Protein AF-A0A1J4W9F7-F1 (afdb_monomer_lite)

Structure (mmCIF, N/CA/C/O backbone):
data_AF-A0A1J4W9F7-F1
#
_entry.id   AF-A0A1J4W9F7-F1
#
loop_
_atom_site.group_PDB
_atom_site.id
_atom_site.type_symbol
_atom_site.label_atom_id
_atom_site.label_alt_id
_atom_site.label_comp_id
_atom_site.label_asym_id
_atom_site.label_entity_id
_atom_site.label_seq_id
_atom_site.pdbx_PDB_ins_code
_atom_site.Cartn_x
_atom_site.Cartn_y
_atom_site.Cartn_z
_atom_site.occupancy
_atom_site.B_iso_or_equiv
_atom_site.auth_seq_id
_atom_site.auth_comp_id
_atom_site.auth_asym_id
_atom_site.auth_atom_id
_atom_site.pdbx_PDB_model_num
ATOM 1 N N . MET A 1 1 ? 11.052 -1.145 4.147 1.00 76.81 1 MET A N 1
ATOM 2 C CA . MET A 1 1 ? 10.290 -1.073 5.421 1.00 76.81 1 MET A CA 1
ATOM 3 C C . MET A 1 1 ? 8.978 -1.848 5.310 1.00 76.81 1 MET A C 1
ATOM 5 O O . MET A 1 1 ? 8.318 -1.741 4.282 1.00 76.81 1 MET A O 1
ATOM 9 N N . LYS A 1 2 ? 8.580 -2.590 6.353 1.00 88.38 2 LYS A N 1
ATOM 10 C CA . LYS A 1 2 ? 7.293 -3.321 6.430 1.00 88.38 2 LYS A CA 1
ATOM 11 C C . LYS A 1 2 ? 6.137 -2.412 6.864 1.00 88.38 2 LYS A C 1
ATOM 13 O O . LYS A 1 2 ? 6.377 -1.279 7.263 1.00 88.38 2 LYS A O 1
ATOM 18 N N . ILE A 1 3 ? 4.900 -2.921 6.858 1.00 89.56 3 ILE A N 1
ATOM 19 C CA . ILE A 1 3 ? 3.729 -2.185 7.379 1.00 89.56 3 ILE A CA 1
ATOM 20 C C . ILE A 1 3 ? 3.738 -2.040 8.911 1.00 89.56 3 ILE A C 1
ATOM 22 O O . ILE A 1 3 ? 3.222 -1.066 9.453 1.00 89.56 3 ILE A O 1
ATOM 26 N N . GLN A 1 4 ? 4.352 -2.992 9.615 1.00 91.81 4 GLN A N 1
ATOM 27 C CA . GLN A 1 4 ? 4.291 -3.097 11.074 1.00 91.81 4 GLN A CA 1
ATOM 28 C C . GLN A 1 4 ? 4.698 -1.811 11.833 1.00 91.81 4 GLN A C 1
ATOM 30 O O . GLN A 1 4 ? 3.935 -1.402 12.708 1.00 91.81 4 GLN A O 1
ATOM 35 N N . PRO A 1 5 ? 5.793 -1.102 11.489 1.00 92.75 5 PRO A N 1
ATOM 36 C CA . PRO A 1 5 ? 6.170 0.141 12.170 1.00 92.75 5 PRO A CA 1
ATOM 37 C C . PRO A 1 5 ? 5.111 1.251 12.076 1.00 92.75 5 PRO A C 1
ATOM 39 O O . PRO A 1 5 ? 4.976 2.059 12.992 1.00 92.75 5 PRO A O 1
ATOM 42 N N . TYR A 1 6 ? 4.338 1.296 10.988 1.00 93.06 6 TYR A N 1
ATOM 43 C CA . TYR A 1 6 ? 3.265 2.279 10.813 1.00 93.06 6 TYR A CA 1
ATOM 44 C C . TYR A 1 6 ? 2.083 1.986 11.730 1.00 93.06 6 TYR A C 1
ATOM 46 O O . TYR A 1 6 ? 1.513 2.902 12.320 1.00 93.06 6 TYR A O 1
ATOM 54 N N . ILE A 1 7 ? 1.758 0.705 11.895 1.00 93.06 7 ILE A N 1
ATOM 55 C CA . ILE A 1 7 ? 0.714 0.260 12.817 1.00 93.06 7 ILE A CA 1
ATOM 56 C C . ILE A 1 7 ? 1.154 0.507 14.260 1.00 93.06 7 ILE A C 1
ATOM 58 O O . ILE A 1 7 ? 0.383 1.048 15.038 1.00 93.06 7 ILE A O 1
ATOM 62 N N . GLU A 1 8 ? 2.406 0.211 14.610 1.00 93.50 8 GLU A N 1
ATOM 63 C CA . GLU A 1 8 ? 2.951 0.513 15.940 1.00 93.50 8 GLU A CA 1
ATOM 64 C C . GLU A 1 8 ? 2.939 2.019 16.237 1.00 93.50 8 GLU A C 1
ATOM 66 O O . GLU A 1 8 ? 2.562 2.435 17.334 1.00 93.50 8 GLU A O 1
ATOM 71 N N . LYS A 1 9 ? 3.300 2.859 15.258 1.00 93.19 9 LYS A N 1
ATOM 72 C CA . LYS A 1 9 ? 3.194 4.320 15.374 1.00 93.19 9 LYS A CA 1
ATOM 73 C C . LYS A 1 9 ? 1.748 4.750 15.631 1.00 93.19 9 LYS A C 1
ATOM 75 O O . LYS A 1 9 ? 1.517 5.564 16.523 1.00 93.19 9 LYS A O 1
ATOM 80 N N . LEU A 1 10 ? 0.796 4.192 14.882 1.00 94.81 10 LEU A N 1
ATOM 81 C CA . LEU A 1 10 ? -0.627 4.491 15.027 1.00 94.81 10 LEU A CA 1
ATOM 82 C C . LEU A 1 10 ? -1.157 4.062 16.402 1.00 94.81 10 LEU A C 1
ATOM 84 O O . LEU A 1 10 ? -1.740 4.879 17.103 1.00 94.81 10 LEU A O 1
ATOM 88 N N . SER A 1 11 ? -0.879 2.832 16.837 1.00 93.81 11 SER A N 1
ATOM 89 C CA . SER A 1 11 ? -1.343 2.293 18.125 1.00 93.81 11 SER A CA 1
ATOM 90 C C . SER A 1 11 ? -0.852 3.089 19.336 1.00 93.81 11 SER A C 1
ATOM 92 O O . SER A 1 11 ? -1.477 3.086 20.399 1.00 93.81 11 SER A O 1
ATOM 94 N N . ASN A 1 12 ? 0.271 3.792 19.196 1.00 95.25 12 ASN A N 1
ATOM 95 C CA . ASN A 1 12 ? 0.803 4.644 20.251 1.00 95.25 12 ASN A CA 1
ATOM 96 C C . ASN A 1 12 ? 0.142 6.031 20.317 1.00 95.25 12 ASN A C 1
ATOM 98 O O . ASN A 1 12 ? 0.243 6.681 21.365 1.00 95.25 12 ASN A O 1
ATOM 102 N N . SER A 1 13 ? -0.559 6.459 19.263 1.00 96.00 13 SER A N 1
ATOM 103 C CA . SER A 1 13 ? -1.189 7.777 19.161 1.00 96.00 13 SER A CA 1
ATOM 104 C C . SER A 1 13 ? -2.422 7.913 20.068 1.00 96.00 13 SER A C 1
ATOM 106 O O . SER A 1 13 ? -3.091 6.934 20.411 1.00 96.00 13 SER A O 1
ATOM 108 N N . SER A 1 14 ? -2.710 9.140 20.507 1.00 95.88 14 SER A N 1
ATOM 109 C CA . SER A 1 14 ? -3.907 9.460 21.298 1.00 95.88 14 SER A CA 1
ATOM 110 C C . SER A 1 14 ? -5.185 9.234 20.499 1.00 95.88 14 SER A C 1
ATOM 112 O O . SER A 1 14 ? -6.135 8.646 21.009 1.00 95.88 14 SER A O 1
ATOM 114 N N . GLU A 1 15 ? -5.172 9.638 19.233 1.00 96.19 15 GLU A N 1
ATOM 115 C CA . GLU A 1 15 ? -6.297 9.569 18.302 1.00 96.19 15 GLU A CA 1
ATOM 116 C C . GLU A 1 15 ? -6.736 8.120 18.094 1.00 96.19 15 GLU A C 1
ATOM 118 O O . GLU A 1 15 ? -7.928 7.819 18.137 1.00 96.19 15 GLU A O 1
ATOM 123 N N . PHE A 1 16 ? -5.779 7.199 17.935 1.00 96.75 16 PHE A N 1
ATOM 124 C CA . PHE A 1 16 ? -6.093 5.783 17.791 1.00 96.75 16 PHE A CA 1
ATOM 125 C C . PHE A 1 16 ? -6.645 5.173 19.083 1.00 96.75 16 PHE A C 1
ATOM 127 O O . PHE A 1 16 ? -7.612 4.419 19.045 1.00 96.75 16 PHE A O 1
ATOM 134 N N . LYS A 1 17 ? -6.092 5.534 20.246 1.00 97.06 17 LYS A N 1
ATOM 135 C CA . LYS A 1 17 ? -6.604 5.064 21.546 1.00 97.06 17 LYS A CA 1
ATOM 136 C C . LYS A 1 17 ? -8.028 5.552 21.813 1.00 97.06 17 LYS A C 1
ATOM 138 O O . LYS A 1 17 ? -8.829 4.835 22.408 1.00 97.06 17 LYS A O 1
ATOM 143 N N . GLU A 1 18 ? -8.354 6.776 21.410 1.00 97.31 18 GLU A N 1
ATOM 144 C CA . GLU A 1 18 ? -9.719 7.306 21.480 1.00 97.31 18 GLU A CA 1
ATOM 145 C C . GLU A 1 18 ? -10.651 6.605 20.490 1.00 97.31 18 GLU A C 1
ATOM 147 O O . GLU A 1 18 ? -11.778 6.252 20.845 1.00 97.31 18 GLU A O 1
ATOM 152 N N . PHE A 1 19 ? -10.166 6.350 19.275 1.00 97.69 19 PHE A N 1
ATOM 153 C CA . PHE A 1 19 ? -10.874 5.574 18.267 1.00 97.69 19 PHE A CA 1
ATOM 154 C C . PHE A 1 19 ? -11.209 4.161 18.758 1.00 97.69 19 PHE A C 1
ATOM 156 O O . PHE A 1 19 ? -12.368 3.765 18.688 1.00 97.69 19 PHE A O 1
ATOM 163 N N . GLU A 1 20 ? -10.241 3.432 19.314 1.00 96.62 20 GLU A N 1
ATOM 164 C CA . GLU A 1 20 ? -10.417 2.063 19.813 1.00 96.62 20 GLU A CA 1
ATOM 165 C C . GLU A 1 20 ? -11.429 2.005 20.967 1.00 96.62 20 GLU A C 1
ATOM 167 O O . GLU A 1 20 ? -12.293 1.130 21.001 1.00 96.62 20 GLU A O 1
ATOM 172 N N . LYS A 1 21 ? -11.409 2.994 21.873 1.00 97.56 21 LYS A N 1
ATOM 173 C CA . LYS A 1 21 ? -12.427 3.126 22.932 1.00 97.56 21 LYS A CA 1
ATOM 174 C C . LYS A 1 21 ? -13.831 3.344 22.373 1.00 97.56 21 LYS A C 1
ATOM 176 O O . LYS A 1 21 ? -14.802 2.884 22.969 1.00 97.56 21 LYS A O 1
ATOM 181 N N . LYS A 1 22 ? -13.949 4.087 21.270 1.00 97.62 22 LYS A N 1
ATOM 182 C CA . LYS A 1 22 ? -15.233 4.413 20.637 1.00 97.62 22 LYS A CA 1
ATOM 183 C C . LYS A 1 22 ? -15.751 3.282 19.743 1.00 97.62 22 LYS A C 1
ATOM 185 O O . LYS A 1 22 ? -16.963 3.102 19.651 1.00 97.62 22 LYS A O 1
ATOM 190 N N . TYR A 1 23 ? -14.852 2.539 19.103 1.00 97.56 23 TYR A N 1
ATOM 191 C CA . TYR A 1 23 ? -15.141 1.519 18.095 1.00 97.56 23 TYR A CA 1
ATOM 192 C C . TYR A 1 23 ? -14.350 0.235 18.374 1.00 97.56 23 TYR A C 1
ATOM 194 O O . TYR A 1 23 ? -13.475 -0.157 17.605 1.00 97.56 23 TYR A O 1
ATOM 202 N N . GLY A 1 24 ? -14.655 -0.429 19.491 1.00 95.88 24 GLY A N 1
ATOM 203 C CA . GLY A 1 24 ? -13.938 -1.640 19.916 1.00 95.88 24 GLY A CA 1
ATOM 204 C C . GLY A 1 24 ? -14.133 -2.864 19.008 1.00 95.88 24 GLY A C 1
ATOM 205 O O . GLY A 1 24 ? -13.426 -3.854 19.162 1.00 95.88 24 GLY A O 1
ATOM 206 N N . ASP A 1 25 ? -15.083 -2.815 18.068 1.00 96.62 25 ASP A N 1
ATOM 207 C CA . ASP A 1 25 ? -15.313 -3.834 17.038 1.00 96.62 25 ASP A CA 1
ATOM 208 C C . ASP A 1 25 ? -14.544 -3.563 15.732 1.00 96.62 25 ASP A C 1
ATOM 210 O O . ASP A 1 25 ? -14.603 -4.377 14.806 1.00 96.62 25 ASP A O 1
ATOM 214 N N . ALA A 1 26 ? -13.834 -2.434 15.635 1.00 97.81 26 ALA A N 1
ATOM 215 C CA . ALA A 1 26 ? -13.112 -2.069 14.430 1.00 97.81 26 ALA A CA 1
ATOM 216 C C . ALA A 1 26 ? -11.882 -2.958 14.194 1.00 97.81 26 ALA A C 1
ATOM 218 O O . ALA A 1 26 ? -11.205 -3.393 15.127 1.00 97.81 26 ALA A O 1
ATOM 219 N N . TYR A 1 27 ? -11.551 -3.207 12.927 1.00 97.50 27 TYR A N 1
ATOM 220 C CA . TYR A 1 27 ? -10.380 -4.007 12.562 1.00 97.50 27 TYR A CA 1
ATOM 221 C C . TYR A 1 27 ? -9.662 -3.474 11.325 1.00 97.50 27 TYR A C 1
ATOM 223 O O . TYR A 1 27 ? -10.277 -2.888 10.439 1.00 97.50 27 TYR A O 1
ATOM 231 N N . LEU A 1 28 ? -8.346 -3.695 11.279 1.00 97.38 28 LEU A N 1
ATOM 232 C CA . LEU A 1 28 ? -7.485 -3.322 10.159 1.00 97.38 28 LEU A CA 1
ATOM 233 C C . LEU A 1 28 ? -7.934 -4.045 8.885 1.00 97.38 28 LEU A C 1
ATOM 235 O O . LEU A 1 28 ? -8.099 -5.266 8.905 1.00 97.38 28 LEU A O 1
ATOM 239 N N . ILE A 1 29 ? -8.090 -3.305 7.791 1.00 97.19 29 ILE A N 1
ATOM 240 C CA . ILE A 1 29 ? -8.510 -3.855 6.492 1.00 97.19 29 ILE A CA 1
ATOM 241 C C . ILE A 1 29 ? -7.520 -3.582 5.370 1.00 97.19 29 ILE A C 1
ATOM 243 O O . ILE A 1 29 ? -7.393 -4.401 4.462 1.00 97.19 29 ILE A O 1
ATOM 247 N N . ALA A 1 30 ? -6.814 -2.454 5.426 1.00 96.88 30 ALA A N 1
ATOM 248 C CA . ALA A 1 30 ? -5.881 -2.088 4.379 1.00 96.88 30 ALA A CA 1
ATOM 249 C C . ALA A 1 30 ? -4.774 -1.161 4.880 1.00 96.88 30 ALA A C 1
ATOM 251 O O . ALA A 1 30 ? -4.932 -0.421 5.853 1.00 96.88 30 ALA A O 1
ATOM 252 N N . GLY A 1 31 ? -3.651 -1.198 4.171 1.00 96.38 31 GLY A N 1
ATOM 253 C CA . GLY A 1 31 ? -2.622 -0.166 4.225 1.00 96.38 31 GLY A CA 1
ATOM 254 C C . GLY A 1 31 ? -2.456 0.452 2.844 1.00 96.38 31 GLY A C 1
ATOM 255 O O . GLY A 1 31 ? -2.264 -0.277 1.872 1.00 96.38 31 GLY A O 1
ATOM 256 N N . PHE A 1 32 ? -2.531 1.775 2.762 1.00 96.19 32 PHE A N 1
ATOM 257 C CA . PHE A 1 32 ? -2.388 2.559 1.543 1.00 96.19 32 PHE A CA 1
ATOM 258 C C . PHE A 1 32 ? -1.088 3.364 1.594 1.00 96.19 32 PHE A C 1
ATOM 260 O O . PHE A 1 32 ? -0.832 4.112 2.538 1.00 96.19 32 PHE A O 1
ATOM 267 N N . PHE A 1 33 ? -0.265 3.215 0.562 1.00 95.88 33 PHE A N 1
ATOM 268 C CA . PHE A 1 33 ? 1.072 3.786 0.497 1.00 95.88 33 PHE A CA 1
ATOM 269 C C . PHE A 1 33 ? 1.291 4.458 -0.848 1.00 95.88 33 PHE A C 1
ATOM 271 O O . PHE A 1 33 ? 1.111 3.837 -1.895 1.00 95.88 33 PHE A O 1
ATOM 278 N N . VAL A 1 34 ? 1.735 5.709 -0.825 1.00 95.75 34 VAL A N 1
ATOM 279 C CA . VAL A 1 34 ? 2.247 6.394 -2.012 1.00 95.75 34 VAL A CA 1
ATOM 280 C C . VAL A 1 34 ? 3.740 6.572 -1.827 1.00 95.75 34 VAL A C 1
ATOM 282 O O . VAL A 1 34 ? 4.165 7.211 -0.870 1.00 95.75 34 VAL A O 1
ATOM 285 N N . LEU A 1 35 ? 4.520 6.004 -2.740 1.00 94.81 35 LEU A N 1
ATOM 286 C CA . LEU A 1 35 ? 5.959 6.197 -2.836 1.00 94.81 35 LEU A CA 1
ATOM 287 C C . LEU A 1 35 ? 6.221 7.092 -4.046 1.00 94.81 35 LEU A C 1
ATOM 289 O O . LEU A 1 35 ? 6.020 6.669 -5.188 1.00 94.81 35 LEU A O 1
ATOM 293 N N . ASP A 1 36 ? 6.612 8.338 -3.797 1.00 94.50 36 ASP A N 1
ATOM 294 C CA . ASP A 1 36 ? 6.904 9.319 -4.841 1.00 94.50 36 ASP A CA 1
ATOM 295 C C . ASP A 1 36 ? 8.418 9.476 -4.996 1.00 94.50 36 ASP A C 1
ATOM 297 O O . ASP A 1 36 ? 9.084 10.079 -4.153 1.00 94.50 36 ASP A O 1
ATOM 301 N N . PHE A 1 37 ? 8.967 8.920 -6.076 1.00 92.94 37 PHE A N 1
ATOM 302 C CA . PHE A 1 37 ? 10.406 8.948 -6.333 1.00 92.94 37 PHE A CA 1
ATOM 303 C C . PHE A 1 37 ? 10.870 10.246 -7.001 1.00 92.94 37 PHE A C 1
ATOM 305 O O . PHE A 1 37 ? 12.074 10.474 -7.088 1.00 92.94 37 PHE A O 1
ATOM 312 N N . GLU A 1 38 ? 9.946 11.096 -7.460 1.00 90.50 38 GLU A N 1
ATOM 313 C CA . GLU A 1 38 ? 10.273 12.392 -8.058 1.00 90.50 38 GLU A CA 1
ATOM 314 C C . GLU A 1 38 ? 10.245 13.505 -7.009 1.00 90.50 38 GLU A C 1
ATOM 316 O O . GLU A 1 38 ? 11.219 14.239 -6.851 1.00 90.50 38 GLU A O 1
ATOM 321 N N . ALA A 1 39 ? 9.136 13.629 -6.275 1.00 91.44 39 ALA A N 1
ATOM 322 C CA . ALA A 1 39 ? 8.943 14.695 -5.293 1.00 91.44 39 ALA A CA 1
ATOM 323 C C . ALA A 1 39 ? 9.434 14.323 -3.884 1.00 91.44 39 ALA A C 1
ATOM 325 O O . ALA A 1 39 ? 9.533 15.198 -3.024 1.00 91.44 39 ALA A O 1
ATOM 326 N N . GLY A 1 40 ? 9.691 13.036 -3.618 1.00 88.31 40 GLY A N 1
ATOM 327 C CA . GLY A 1 40 ? 10.041 12.537 -2.283 1.00 88.31 40 GLY A CA 1
ATOM 328 C C . GLY A 1 40 ? 8.893 12.617 -1.270 1.00 88.31 40 GLY A C 1
ATOM 329 O O . GLY A 1 40 ? 9.119 12.496 -0.066 1.00 88.31 40 GLY A O 1
ATOM 330 N N . GLN A 1 41 ? 7.665 12.856 -1.737 1.00 89.38 41 GLN A N 1
ATOM 331 C CA . GLN A 1 41 ? 6.471 12.971 -0.904 1.00 89.38 41 GLN A CA 1
ATOM 332 C C . GLN A 1 41 ? 5.803 11.608 -0.756 1.00 89.38 41 GLN A C 1
ATOM 334 O O . GLN A 1 41 ? 5.028 11.183 -1.612 1.00 89.38 41 GLN A O 1
ATOM 339 N N . ASN A 1 42 ? 6.099 10.931 0.350 1.00 92.00 42 ASN A N 1
ATOM 340 C CA . ASN A 1 42 ? 5.474 9.654 0.663 1.00 92.00 42 ASN A CA 1
ATOM 341 C C . ASN A 1 42 ? 4.228 9.866 1.523 1.00 92.00 42 ASN A C 1
ATOM 343 O O . ASN A 1 42 ? 4.270 10.642 2.476 1.00 92.00 42 ASN A O 1
ATOM 347 N N . ILE A 1 43 ? 3.149 9.158 1.191 1.00 93.44 43 ILE A N 1
ATOM 348 C CA . ILE A 1 43 ? 1.881 9.182 1.932 1.00 93.44 43 ILE A CA 1
ATOM 349 C C . ILE A 1 43 ? 1.668 7.805 2.537 1.00 93.44 43 ILE A C 1
ATOM 351 O O . ILE A 1 43 ? 1.792 6.799 1.833 1.00 93.44 43 ILE A O 1
ATOM 355 N N . HIS A 1 44 ? 1.322 7.761 3.818 1.00 95.44 44 HIS A N 1
ATOM 356 C CA . HIS A 1 44 ? 1.034 6.517 4.523 1.00 95.44 44 HIS A CA 1
ATOM 357 C C . HIS A 1 44 ? -0.321 6.622 5.200 1.00 95.44 44 HIS A C 1
ATOM 359 O O . HIS A 1 44 ? -0.532 7.460 6.079 1.00 95.44 44 HIS A O 1
ATOM 365 N N . GLN A 1 45 ? -1.225 5.735 4.812 1.00 96.38 45 GLN A N 1
ATOM 366 C CA . GLN A 1 45 ? -2.562 5.657 5.363 1.00 96.38 45 GLN A CA 1
ATOM 367 C C . GLN A 1 45 ? -2.869 4.226 5.804 1.00 96.38 45 GLN A C 1
ATOM 369 O O . GLN A 1 45 ? -2.506 3.259 5.136 1.00 96.38 45 GLN A O 1
ATOM 374 N N . ILE A 1 46 ? -3.527 4.094 6.951 1.00 97.31 46 ILE A N 1
ATOM 375 C CA . ILE A 1 46 ? -3.952 2.815 7.518 1.00 97.31 46 ILE A CA 1
ATOM 376 C C . ILE A 1 46 ? -5.464 2.853 7.706 1.00 97.31 46 ILE A C 1
ATOM 378 O O . ILE A 1 46 ? -5.981 3.762 8.355 1.00 97.31 46 ILE A O 1
ATOM 382 N N . ASP A 1 47 ? -6.158 1.854 7.172 1.00 97.44 47 ASP A N 1
ATOM 383 C CA . ASP A 1 47 ? -7.616 1.832 7.125 1.00 97.44 47 ASP A CA 1
ATOM 384 C C . ASP A 1 47 ? -8.182 0.763 8.058 1.00 97.44 47 ASP A C 1
ATOM 386 O O . ASP A 1 47 ? -7.826 -0.418 7.981 1.00 97.44 47 ASP A O 1
ATOM 390 N N . TYR A 1 48 ? -9.110 1.178 8.917 1.00 97.94 48 TYR A N 1
ATOM 391 C CA . TYR A 1 48 ? -9.876 0.307 9.804 1.00 97.94 48 TYR A CA 1
ATOM 392 C C . TYR A 1 48 ? -11.339 0.288 9.385 1.00 97.94 48 TYR A C 1
ATOM 394 O O . TYR A 1 48 ? -11.950 1.333 9.183 1.00 97.94 48 TYR A O 1
ATOM 402 N N . TYR A 1 49 ? -11.937 -0.892 9.302 1.00 98.06 49 TYR A N 1
ATOM 403 C CA . TYR A 1 49 ? -13.372 -1.024 9.100 1.00 98.06 49 TYR A CA 1
ATOM 404 C C . TYR A 1 49 ? -14.108 -1.003 10.435 1.00 98.06 49 TYR A C 1
ATOM 406 O O . TYR A 1 49 ? -13.647 -1.622 11.390 1.00 98.06 49 TYR A O 1
ATOM 414 N N . ILE A 1 50 ? -15.252 -0.316 10.484 1.00 97.88 50 ILE A N 1
ATOM 415 C CA . ILE A 1 50 ? -16.147 -0.218 11.642 1.00 97.88 50 ILE A CA 1
ATOM 416 C C . ILE A 1 50 ? -17.447 -0.969 11.307 1.00 97.88 50 ILE A C 1
ATOM 418 O O . ILE A 1 50 ? -18.345 -0.385 10.680 1.00 97.88 50 ILE A O 1
ATOM 422 N N . PRO A 1 51 ? -17.587 -2.245 11.711 1.00 96.56 51 PRO A N 1
ATOM 423 C CA . PRO A 1 51 ? -18.741 -3.076 11.365 1.00 96.56 51 PRO A CA 1
ATOM 424 C C . PRO A 1 51 ? -20.076 -2.473 11.793 1.00 96.56 51 PRO A C 1
ATOM 426 O O . PRO A 1 51 ? -21.005 -2.428 10.984 1.00 96.56 51 PRO A O 1
ATOM 429 N N . GLY A 1 52 ? -20.158 -1.942 13.018 1.00 95.12 52 GLY A N 1
ATOM 430 C CA . GLY A 1 52 ? -21.382 -1.337 13.547 1.00 95.12 52 GLY A CA 1
ATOM 431 C C . GLY A 1 52 ? -21.919 -0.156 12.730 1.00 95.12 52 GLY A C 1
ATOM 432 O O . GLY A 1 52 ? -23.108 0.144 12.807 1.00 95.12 52 GLY A O 1
ATOM 433 N N . GLN A 1 53 ? -21.076 0.503 11.926 1.00 95.38 53 GLN A N 1
ATOM 434 C CA . GLN A 1 53 ? -21.471 1.657 11.108 1.00 95.38 53 GLN A CA 1
ATOM 435 C C . GLN A 1 53 ? -21.361 1.424 9.600 1.00 95.38 53 GLN A C 1
ATOM 437 O O . GLN A 1 53 ? -21.824 2.270 8.838 1.00 95.38 53 GLN A O 1
ATOM 442 N N . LYS A 1 54 ? -20.761 0.309 9.158 1.00 95.94 54 LYS A N 1
ATOM 443 C CA . LYS A 1 54 ? -20.393 0.065 7.752 1.00 95.94 54 LYS A CA 1
ATOM 444 C C . LYS A 1 54 ? -19.546 1.199 7.152 1.00 95.94 54 LYS A C 1
ATOM 446 O O . LYS A 1 54 ? -19.737 1.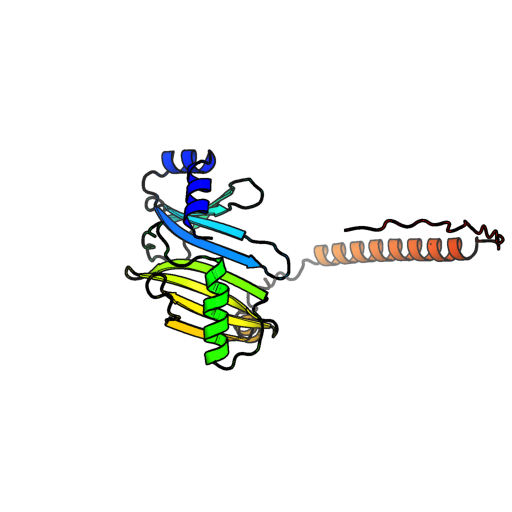593 6.003 1.00 95.94 54 LYS A O 1
ATOM 451 N N . LYS A 1 55 ? -18.616 1.734 7.948 1.00 97.06 55 LYS A N 1
ATOM 452 C CA . LYS A 1 55 ? -17.716 2.834 7.565 1.00 97.06 55 LYS A CA 1
ATOM 453 C C . LYS A 1 55 ? -16.257 2.417 7.672 1.00 97.06 55 LYS A C 1
ATOM 455 O O . LYS A 1 55 ? -15.933 1.450 8.358 1.00 97.06 55 LYS A O 1
ATOM 460 N N . VAL A 1 56 ? -15.386 3.179 7.023 1.00 97.50 56 VAL A N 1
ATOM 461 C CA . VAL A 1 56 ? -13.931 3.028 7.106 1.00 97.50 56 VAL A CA 1
ATOM 462 C C . VAL A 1 56 ? -13.342 4.239 7.819 1.00 97.50 56 VAL A C 1
ATOM 464 O O . VAL A 1 56 ? -13.653 5.374 7.477 1.00 97.50 56 VAL A O 1
ATOM 467 N N . ALA A 1 57 ? -12.495 4.007 8.811 1.00 97.94 57 ALA A N 1
ATOM 468 C CA . ALA A 1 57 ? -11.643 5.017 9.414 1.00 97.94 57 ALA A CA 1
ATOM 469 C C . ALA A 1 57 ? -10.272 4.987 8.738 1.00 97.94 57 ALA A C 1
ATOM 471 O O . ALA A 1 57 ? -9.521 4.029 8.904 1.00 97.94 57 ALA A O 1
ATOM 472 N N . ALA A 1 58 ? -9.969 6.037 7.983 1.00 97.69 58 ALA A N 1
ATOM 473 C CA . ALA A 1 58 ? -8.698 6.241 7.310 1.00 97.69 58 ALA A CA 1
ATOM 474 C C . ALA A 1 58 ? -7.780 7.101 8.183 1.00 97.69 58 ALA A C 1
ATOM 476 O O . ALA A 1 58 ? -8.080 8.271 8.438 1.00 97.69 58 ALA A O 1
ATOM 477 N N . PHE A 1 59 ? -6.667 6.524 8.630 1.00 97.50 59 PHE A N 1
ATOM 478 C CA . PHE A 1 59 ? -5.655 7.204 9.433 1.00 97.50 59 PHE A CA 1
ATOM 479 C C . PHE A 1 59 ? -4.481 7.620 8.563 1.00 97.50 59 PHE A C 1
ATOM 481 O O . PHE A 1 59 ? -3.739 6.761 8.097 1.00 97.50 59 PHE A O 1
ATOM 488 N N . SER A 1 60 ? -4.286 8.920 8.365 1.00 96.31 60 SER A N 1
ATOM 489 C CA . SER A 1 60 ? -3.100 9.462 7.689 1.00 96.31 60 SER A CA 1
ATOM 490 C C . SER A 1 60 ? -1.970 9.650 8.703 1.00 96.31 60 SER A C 1
ATOM 492 O O . SER A 1 60 ? -2.187 10.242 9.757 1.00 96.31 60 SER A O 1
ATOM 494 N N . LEU A 1 61 ? -0.771 9.141 8.402 1.00 93.12 61 LEU A N 1
ATOM 495 C CA . LEU A 1 61 ? 0.381 9.107 9.322 1.00 93.12 61 LEU A CA 1
ATOM 496 C C . LEU A 1 61 ? 1.492 10.113 8.974 1.00 93.12 61 LEU A C 1
ATOM 498 O O . LEU A 1 61 ? 2.606 10.021 9.516 1.00 93.12 61 LEU A O 1
ATOM 502 N N . ASP A 1 62 ? 1.207 11.041 8.067 1.00 85.81 62 ASP A N 1
ATOM 503 C CA . ASP A 1 62 ? 2.176 11.984 7.514 1.00 85.81 62 ASP A CA 1
ATOM 504 C C . ASP A 1 62 ? 2.376 13.217 8.422 1.00 85.81 62 ASP A C 1
ATOM 506 O O . ASP A 1 62 ? 1.567 13.522 9.293 1.00 85.81 62 ASP A O 1
ATOM 510 N N . ASN A 1 63 ? 3.485 13.945 8.247 1.00 73.62 63 ASN A N 1
ATOM 511 C CA . ASN A 1 63 ? 3.754 15.225 8.932 1.00 73.62 63 ASN A CA 1
ATOM 512 C C . ASN A 1 63 ? 3.715 15.196 10.477 1.00 73.62 63 ASN A C 1
ATOM 514 O O . ASN A 1 63 ? 3.359 16.185 11.113 1.00 73.62 63 ASN A O 1
ATOM 518 N N . HIS A 1 64 ? 4.120 14.078 11.090 1.00 78.62 64 HIS A N 1
ATOM 519 C CA . HIS A 1 64 ? 4.182 13.873 12.552 1.00 78.62 64 HIS A CA 1
ATOM 520 C C . HIS A 1 64 ? 2.840 13.896 13.301 1.00 78.62 64 HIS A C 1
ATOM 522 O O . HIS A 1 64 ? 2.840 13.678 14.511 1.00 78.62 64 HIS A O 1
ATOM 528 N N . GLN A 1 65 ? 1.719 14.101 12.613 1.00 86.31 65 GLN A N 1
ATOM 529 C CA . GLN A 1 65 ? 0.385 14.089 13.204 1.00 86.31 65 GLN A CA 1
ATOM 530 C C . GLN A 1 65 ? -0.422 12.925 12.636 1.00 86.31 65 GLN A C 1
ATOM 532 O O . GLN A 1 65 ? -0.214 12.505 11.501 1.00 86.31 65 GLN A O 1
ATOM 537 N N . VAL A 1 66 ? -1.314 12.376 13.454 1.00 92.94 66 VAL A N 1
ATOM 538 C CA . VAL A 1 66 ? -2.266 11.357 13.017 1.00 92.94 66 VAL A CA 1
ATOM 539 C C . VAL A 1 66 ? -3.591 12.062 12.762 1.00 92.94 66 VAL A C 1
ATOM 541 O O . VAL A 1 66 ? -4.179 12.611 13.688 1.00 92.94 66 VAL A O 1
ATOM 544 N N . ASP A 1 67 ? -4.045 12.068 11.511 1.00 94.31 67 ASP A N 1
ATOM 545 C CA . ASP A 1 67 ? -5.378 12.560 11.136 1.00 94.31 67 ASP A CA 1
ATOM 546 C C . ASP A 1 67 ? -6.291 11.361 10.867 1.00 94.31 67 ASP A C 1
ATOM 548 O O . ASP A 1 67 ? -5.869 10.388 10.238 1.00 94.31 67 ASP A O 1
ATOM 552 N N . VAL A 1 68 ? -7.533 11.422 11.344 1.00 96.25 68 VAL A N 1
ATOM 553 C CA . VAL A 1 68 ? -8.531 10.363 11.190 1.00 96.25 68 VAL A CA 1
ATOM 554 C C . VAL A 1 68 ? -9.740 10.884 10.428 1.00 96.25 68 VAL A C 1
ATOM 556 O O . VAL A 1 68 ? -10.389 11.856 10.814 1.00 96.25 68 VAL A O 1
ATOM 559 N N . LYS A 1 69 ? -10.096 10.184 9.352 1.00 96.81 69 LYS A N 1
ATOM 560 C CA . LYS A 1 69 ? -11.278 10.486 8.542 1.00 96.81 69 LYS A CA 1
ATOM 561 C C . LYS A 1 69 ? -12.189 9.280 8.492 1.00 96.81 69 LYS A C 1
ATOM 563 O O . LYS A 1 69 ? -11.764 8.192 8.125 1.00 96.81 69 LYS A O 1
ATOM 568 N N . ILE A 1 70 ? -13.454 9.482 8.845 1.00 97.00 70 ILE A N 1
ATOM 569 C CA . ILE A 1 70 ? -14.479 8.451 8.709 1.00 97.00 70 ILE A CA 1
ATOM 570 C C . ILE A 1 70 ? -15.134 8.610 7.336 1.00 97.00 70 ILE A C 1
ATOM 572 O O . ILE A 1 70 ? -15.718 9.652 7.042 1.00 97.00 70 ILE A O 1
ATOM 576 N N . LEU A 1 71 ? -15.027 7.578 6.510 1.00 96.06 71 LEU A N 1
ATOM 577 C CA . LEU A 1 71 ? -15.502 7.527 5.135 1.00 96.06 71 LEU A CA 1
ATOM 578 C C . LEU A 1 71 ? -16.591 6.462 4.992 1.00 96.06 71 LEU A C 1
ATOM 580 O O . LEU A 1 71 ? -16.566 5.427 5.664 1.00 96.06 71 LEU A O 1
ATOM 584 N N . ASP A 1 72 ? -17.544 6.712 4.101 1.00 95.12 72 ASP A N 1
ATOM 585 C CA . ASP A 1 72 ? -18.541 5.714 3.723 1.00 95.12 72 ASP A CA 1
ATOM 586 C C . ASP A 1 72 ? -17.929 4.701 2.745 1.00 95.12 72 ASP A C 1
ATOM 588 O O . ASP A 1 72 ? -17.090 5.050 1.909 1.00 95.12 72 ASP A O 1
ATOM 592 N N . MET A 1 73 ? -18.339 3.435 2.843 1.00 91.62 73 MET A N 1
ATOM 593 C CA . MET A 1 73 ? -17.903 2.425 1.882 1.00 91.62 73 MET A CA 1
ATOM 594 C C . MET A 1 73 ? -18.527 2.671 0.509 1.00 91.62 73 MET A C 1
ATOM 596 O O . MET A 1 73 ? -19.718 2.948 0.388 1.00 91.62 73 MET A O 1
ATOM 600 N N . LEU A 1 74 ? -17.722 2.499 -0.540 1.00 85.75 74 LEU A N 1
ATOM 601 C CA . LEU A 1 74 ? -18.198 2.549 -1.926 1.00 85.75 74 LEU A CA 1
ATOM 602 C C . LEU A 1 74 ? -18.899 1.252 -2.358 1.00 85.75 74 LEU A C 1
ATOM 604 O O . LEU A 1 74 ? -19.588 1.235 -3.374 1.00 85.75 74 LEU A O 1
ATOM 608 N N . THR A 1 75 ? -18.695 0.162 -1.615 1.00 87.12 75 THR A N 1
ATOM 609 C CA . THR A 1 75 ? -19.210 -1.173 -1.931 1.00 87.12 75 THR A CA 1
ATOM 610 C C . THR A 1 75 ? -19.908 -1.785 -0.728 1.00 87.12 75 THR A C 1
ATOM 612 O O . THR A 1 75 ? -19.425 -1.655 0.392 1.00 87.12 75 THR A O 1
ATOM 615 N N . ASP A 1 76 ? -20.967 -2.558 -0.966 1.00 87.88 76 ASP A N 1
ATOM 616 C CA . ASP A 1 76 ? -21.667 -3.299 0.095 1.00 87.88 76 ASP A CA 1
ATOM 617 C C . ASP A 1 76 ? -20.888 -4.525 0.607 1.00 87.88 76 ASP A C 1
ATOM 619 O O . ASP A 1 76 ? -21.251 -5.123 1.624 1.00 87.88 76 ASP A O 1
ATOM 623 N N . LYS A 1 77 ? -19.812 -4.922 -0.091 1.00 92.31 77 LYS A N 1
ATOM 624 C CA . LYS A 1 77 ? -18.964 -6.045 0.318 1.00 92.31 77 LYS A CA 1
ATOM 625 C C . LYS A 1 77 ? -18.217 -5.675 1.600 1.00 92.31 77 LYS A C 1
ATOM 627 O O . LYS A 1 77 ? -17.492 -4.686 1.637 1.00 92.31 77 LYS A O 1
ATOM 632 N N . THR A 1 78 ? -18.380 -6.500 2.633 1.00 93.75 78 THR A N 1
ATOM 633 C CA . THR A 1 78 ? -17.621 -6.354 3.879 1.00 93.75 78 THR A CA 1
ATOM 634 C C . THR A 1 78 ? -16.156 -6.723 3.624 1.00 93.75 78 THR A C 1
ATOM 636 O O . THR A 1 78 ? -15.909 -7.807 3.086 1.00 93.75 78 THR A O 1
ATOM 639 N N . PRO A 1 79 ? -15.200 -5.843 3.956 1.00 95.06 79 PRO A N 1
ATOM 640 C CA . PRO A 1 79 ? -13.779 -6.116 3.776 1.00 95.06 79 PRO A CA 1
ATOM 641 C C . PRO A 1 79 ? -13.297 -7.226 4.717 1.00 95.06 79 PRO A C 1
ATOM 643 O O . PRO A 1 79 ? -13.836 -7.419 5.805 1.00 95.06 79 PRO A O 1
ATOM 646 N N . GLU A 1 80 ? -12.262 -7.948 4.302 1.00 96.50 80 GLU A N 1
ATOM 647 C CA . GLU A 1 80 ? -11.618 -8.956 5.142 1.00 96.50 80 GLU A CA 1
ATOM 648 C C . GLU A 1 80 ? -10.598 -8.305 6.079 1.00 96.50 80 GLU A C 1
ATOM 650 O O . GLU A 1 80 ? -9.986 -7.284 5.761 1.00 96.50 80 GLU A O 1
ATOM 655 N N . LYS A 1 81 ? -10.405 -8.906 7.256 1.00 96.88 81 LYS A N 1
ATOM 656 C CA . LYS A 1 81 ? -9.402 -8.437 8.209 1.00 96.88 81 LYS A CA 1
ATOM 657 C C . LYS A 1 81 ? -7.999 -8.683 7.654 1.00 96.88 81 LYS A C 1
ATOM 659 O O . LYS A 1 81 ? -7.666 -9.791 7.233 1.00 96.88 81 LYS A O 1
ATOM 664 N N . LEU A 1 82 ? -7.163 -7.657 7.717 1.00 95.56 82 LEU A N 1
ATOM 665 C CA . LEU A 1 82 ? -5.756 -7.731 7.359 1.00 95.56 82 LEU A CA 1
ATOM 666 C C . LEU A 1 82 ? -4.911 -8.106 8.582 1.00 95.56 82 LEU A C 1
ATOM 668 O O . LEU A 1 82 ? -5.025 -7.501 9.650 1.00 95.56 82 LEU A O 1
ATOM 672 N N . ASP A 1 83 ? -4.047 -9.108 8.416 1.00 92.88 83 ASP A N 1
ATOM 673 C CA . ASP A 1 83 ? -3.008 -9.428 9.395 1.00 92.88 83 ASP A CA 1
ATOM 674 C C . ASP A 1 83 ? -1.826 -8.453 9.261 1.00 92.88 83 ASP A C 1
ATOM 676 O O . ASP A 1 83 ? -1.381 -8.121 8.164 1.00 92.88 83 ASP A O 1
ATOM 680 N N . ILE A 1 84 ? -1.291 -8.022 10.402 1.00 88.38 84 ILE A N 1
ATOM 681 C CA . ILE A 1 84 ? -0.216 -7.025 10.531 1.00 88.38 84 ILE A CA 1
ATOM 682 C C . ILE A 1 84 ? 1.103 -7.548 9.938 1.00 88.38 84 ILE A C 1
ATOM 684 O O . ILE A 1 84 ? 1.968 -6.776 9.519 1.00 88.38 84 ILE A O 1
ATOM 688 N N . LYS A 1 85 ? 1.290 -8.871 9.917 1.00 90.56 85 LYS A N 1
ATOM 689 C CA . LYS A 1 85 ? 2.541 -9.499 9.488 1.00 90.56 85 LYS A CA 1
ATOM 690 C C . LYS A 1 85 ? 2.621 -9.571 7.968 1.00 90.56 85 LYS A C 1
ATOM 692 O O . LYS A 1 85 ? 2.022 -10.457 7.364 1.00 90.56 85 LYS A O 1
ATOM 697 N N . THR A 1 86 ? 3.431 -8.709 7.362 1.00 91.69 86 THR A N 1
ATOM 698 C CA . THR A 1 86 ? 3.764 -8.784 5.931 1.00 91.69 86 THR A CA 1
ATOM 699 C C . THR A 1 86 ? 5.165 -9.349 5.708 1.00 91.69 86 THR A C 1
ATOM 701 O O . THR A 1 86 ? 6.092 -9.140 6.507 1.00 91.69 86 THR A O 1
ATOM 704 N N . LYS A 1 87 ? 5.336 -10.091 4.615 1.00 93.19 87 LYS A N 1
ATOM 705 C CA . LYS A 1 87 ? 6.640 -10.599 4.172 1.00 93.19 87 LYS A CA 1
ATOM 706 C C . LYS A 1 87 ? 7.338 -9.650 3.212 1.00 93.19 87 LYS A C 1
ATOM 708 O O . LYS A 1 87 ? 8.572 -9.649 3.186 1.00 93.19 87 LYS A O 1
ATOM 713 N N . ILE A 1 88 ? 6.585 -8.866 2.445 1.00 93.38 88 ILE A N 1
ATOM 714 C CA . ILE A 1 88 ? 7.136 -7.872 1.528 1.00 93.38 88 ILE A CA 1
ATOM 715 C C . ILE A 1 88 ? 7.393 -6.560 2.271 1.00 93.38 88 ILE A C 1
ATOM 717 O O . ILE A 1 88 ? 6.571 -6.071 3.052 1.00 93.38 88 ILE A O 1
ATOM 721 N N . ASP A 1 89 ? 8.570 -5.999 2.009 1.00 93.44 89 ASP A N 1
ATOM 722 C CA . ASP A 1 89 ? 8.923 -4.629 2.352 1.00 93.44 89 ASP A CA 1
ATOM 723 C C . ASP A 1 89 ? 8.424 -3.674 1.261 1.00 93.44 89 ASP A C 1
ATOM 725 O O . ASP A 1 89 ? 8.606 -3.941 0.076 1.00 93.44 89 ASP A O 1
ATOM 729 N N . LEU A 1 90 ? 7.883 -2.516 1.647 1.00 91.19 90 LEU A N 1
ATOM 730 C CA . LEU A 1 90 ? 7.411 -1.472 0.726 1.00 91.19 90 LEU A CA 1
ATOM 731 C C . LEU A 1 90 ? 8.478 -1.059 -0.299 1.00 91.19 90 LEU A C 1
ATOM 733 O O . LEU A 1 90 ? 8.180 -0.851 -1.468 1.00 91.19 90 LEU A O 1
ATOM 737 N N . GLU A 1 91 ? 9.738 -0.992 0.125 1.00 90.50 91 GLU A N 1
ATOM 738 C CA . GLU A 1 91 ? 10.872 -0.649 -0.744 1.00 90.50 91 GLU A CA 1
ATOM 739 C C . GLU A 1 91 ? 11.216 -1.780 -1.725 1.00 90.50 91 GLU A C 1
ATOM 741 O O . GLU A 1 91 ? 11.687 -1.517 -2.830 1.00 90.50 91 GLU A O 1
ATOM 746 N N . ALA A 1 92 ? 10.938 -3.035 -1.357 1.00 95.12 92 ALA A N 1
ATOM 747 C CA . ALA A 1 92 ? 11.171 -4.190 -2.218 1.00 95.12 92 ALA A CA 1
ATOM 748 C C . ALA A 1 92 ? 10.131 -4.298 -3.343 1.00 95.12 92 ALA A C 1
ATOM 750 O O . ALA A 1 92 ? 10.437 -4.878 -4.382 1.00 95.12 92 ALA A O 1
ATOM 751 N N . ILE A 1 93 ? 8.937 -3.708 -3.175 1.00 95.88 93 ILE A N 1
ATOM 752 C CA . ILE A 1 93 ? 7.889 -3.676 -4.211 1.00 95.88 93 ILE A CA 1
ATOM 753 C C . ILE A 1 93 ? 8.446 -3.108 -5.517 1.00 95.88 93 ILE A C 1
ATOM 755 O O . ILE A 1 93 ? 8.197 -3.667 -6.582 1.00 95.88 93 ILE A O 1
ATOM 759 N N . ARG A 1 94 ? 9.246 -2.038 -5.440 1.00 95.75 94 ARG A N 1
ATOM 760 C CA . ARG A 1 94 ? 9.877 -1.436 -6.617 1.00 95.75 94 ARG A CA 1
ATOM 761 C C . ARG A 1 94 ? 10.763 -2.437 -7.362 1.00 95.75 94 ARG A C 1
ATOM 763 O O . ARG A 1 94 ? 10.602 -2.580 -8.566 1.00 95.75 94 ARG A O 1
ATOM 770 N N . GLY A 1 95 ? 11.643 -3.144 -6.653 1.00 96.31 95 GLY A N 1
ATOM 771 C CA . GLY A 1 95 ? 12.539 -4.131 -7.265 1.00 96.31 95 GLY A CA 1
ATOM 772 C C . GLY A 1 95 ? 11.781 -5.294 -7.912 1.00 96.31 95 GLY A C 1
ATOM 773 O O . GLY A 1 95 ? 12.057 -5.638 -9.055 1.00 96.31 95 GLY A O 1
ATOM 774 N N . ILE A 1 96 ? 10.762 -5.830 -7.225 1.00 96.75 96 ILE A N 1
ATOM 775 C CA . ILE A 1 96 ? 9.901 -6.902 -7.760 1.00 96.75 96 ILE A CA 1
ATOM 776 C C . ILE A 1 96 ? 9.247 -6.464 -9.078 1.00 96.75 96 ILE A C 1
ATOM 778 O O . ILE A 1 96 ? 9.199 -7.227 -10.042 1.00 96.75 96 ILE A O 1
ATOM 782 N N . LEU A 1 97 ? 8.753 -5.226 -9.129 1.00 96.94 97 LEU A N 1
ATOM 783 C CA . LEU A 1 97 ? 8.114 -4.682 -10.321 1.00 96.94 97 LEU A CA 1
ATOM 784 C C . LEU A 1 97 ? 9.107 -4.413 -11.447 1.00 96.94 97 LEU A C 1
ATOM 786 O O . LEU A 1 97 ? 8.803 -4.749 -12.583 1.00 96.94 97 LEU A O 1
ATOM 790 N N . GLU A 1 98 ? 10.273 -3.837 -11.152 1.00 96.81 98 GLU A N 1
ATOM 791 C CA . GLU A 1 98 ? 11.315 -3.579 -12.153 1.00 96.81 98 GLU A CA 1
ATOM 792 C C . GLU A 1 98 ? 11.810 -4.879 -12.802 1.00 96.81 98 GLU A C 1
ATOM 794 O O . GLU A 1 98 ? 12.029 -4.921 -14.013 1.00 96.81 98 GLU A O 1
ATOM 799 N N . ASP A 1 99 ? 11.948 -5.956 -12.029 1.00 96.81 99 ASP A N 1
ATOM 800 C CA . ASP A 1 99 ? 12.346 -7.259 -12.561 1.00 96.81 99 ASP A CA 1
ATOM 801 C C . ASP A 1 99 ? 11.248 -7.874 -13.441 1.00 96.81 99 ASP A C 1
ATOM 803 O O . ASP A 1 99 ? 11.526 -8.333 -14.552 1.00 96.81 99 ASP A O 1
ATOM 807 N N . GLU A 1 100 ? 9.983 -7.801 -13.019 1.00 96.81 100 GLU A N 1
ATOM 808 C CA . GLU A 1 100 ? 8.856 -8.263 -13.839 1.00 96.81 100 GLU A CA 1
ATOM 809 C C . GLU A 1 100 ? 8.658 -7.402 -15.104 1.00 96.81 100 GLU A C 1
ATOM 811 O O . GLU A 1 100 ? 8.333 -7.920 -16.174 1.00 96.81 100 GLU A O 1
ATOM 816 N N . MET A 1 101 ? 8.914 -6.093 -15.028 1.00 96.31 101 MET A N 1
ATOM 817 C CA . MET A 1 101 ? 8.896 -5.183 -16.178 1.00 96.31 101 MET A CA 1
ATOM 818 C C . MET A 1 101 ? 9.953 -5.569 -17.214 1.00 96.31 101 MET A C 1
ATOM 820 O O . MET A 1 101 ? 9.631 -5.660 -18.402 1.00 96.31 101 MET A O 1
ATOM 824 N N . LYS A 1 102 ? 11.183 -5.880 -16.780 1.00 96.50 102 LYS A N 1
ATOM 825 C CA . LYS A 1 102 ? 12.249 -6.373 -17.670 1.00 96.50 102 LYS A CA 1
ATOM 826 C C . LYS A 1 102 ? 11.849 -7.679 -18.352 1.00 96.50 102 LYS A C 1
ATOM 828 O O . LYS A 1 102 ? 12.017 -7.798 -19.564 1.00 96.50 102 LYS A O 1
ATOM 833 N N . ASN A 1 103 ? 11.251 -8.617 -17.613 1.00 96.69 103 ASN A N 1
ATOM 834 C CA . ASN A 1 103 ? 10.760 -9.885 -18.171 1.00 96.69 103 ASN A CA 1
ATOM 835 C C . ASN A 1 103 ? 9.706 -9.675 -19.272 1.00 96.69 103 ASN A C 1
ATOM 837 O O . ASN A 1 103 ? 9.597 -10.483 -20.193 1.00 96.69 103 ASN A O 1
ATOM 841 N N . ARG A 1 104 ? 8.955 -8.570 -19.210 1.00 95.44 104 ARG A N 1
ATOM 842 C CA . ARG A 1 104 ? 7.924 -8.189 -20.188 1.00 95.44 104 ARG A CA 1
ATOM 843 C C . ARG A 1 104 ? 8.392 -7.168 -21.226 1.00 95.44 104 ARG A C 1
ATOM 845 O O . ARG A 1 104 ? 7.567 -6.668 -21.984 1.00 95.44 104 ARG A O 1
ATOM 852 N N . SER A 1 105 ? 9.695 -6.877 -21.290 1.00 95.50 105 SER A N 1
ATOM 853 C CA . SER A 1 105 ? 10.281 -5.883 -22.206 1.00 95.50 105 SER A CA 1
ATOM 854 C C . SER A 1 105 ? 9.698 -4.467 -22.055 1.00 95.50 105 SER A C 1
ATOM 856 O O . SER A 1 105 ? 9.598 -3.723 -23.027 1.00 95.50 105 SER A O 1
ATOM 858 N N . ILE A 1 106 ? 9.302 -4.091 -20.838 1.00 95.12 106 ILE A N 1
ATOM 859 C CA . ILE A 1 106 ? 8.867 -2.734 -20.489 1.00 95.12 106 ILE A CA 1
ATOM 860 C C . ILE A 1 106 ? 10.123 -1.940 -20.109 1.00 95.12 106 ILE A C 1
ATOM 862 O O . ILE A 1 106 ? 10.830 -2.317 -19.176 1.00 95.12 106 ILE A O 1
ATOM 866 N N . THR A 1 107 ? 10.429 -0.879 -20.856 1.00 95.00 107 THR A N 1
ATOM 867 C CA . THR A 1 107 ? 11.685 -0.110 -20.725 1.00 95.00 107 THR A CA 1
ATOM 868 C C . THR A 1 107 ? 11.522 1.204 -19.967 1.00 95.00 107 THR A C 1
ATOM 870 O O . THR A 1 107 ? 12.497 1.914 -19.752 1.00 95.00 107 THR A O 1
ATOM 873 N N . GLU A 1 108 ? 10.292 1.578 -19.634 1.00 96.06 108 GLU A N 1
ATOM 874 C CA . GLU A 1 108 ? 9.980 2.801 -18.907 1.00 96.06 108 GLU A CA 1
ATOM 875 C C . GLU A 1 108 ? 10.357 2.695 -17.421 1.00 96.06 108 GLU A C 1
ATOM 877 O O . GLU A 1 108 ? 10.278 1.624 -16.824 1.00 96.06 108 GLU A O 1
ATOM 882 N N . ASP A 1 109 ? 10.693 3.827 -16.796 1.00 95.88 109 ASP A N 1
ATOM 883 C CA . ASP A 1 109 ? 11.015 3.874 -15.366 1.00 95.88 109 ASP A CA 1
ATOM 884 C C . ASP A 1 109 ? 9.778 4.198 -14.522 1.00 95.88 109 ASP A C 1
ATOM 886 O O . ASP A 1 109 ? 8.893 4.959 -14.933 1.00 95.88 109 ASP A O 1
ATOM 890 N N . ILE A 1 110 ? 9.741 3.670 -13.297 1.00 96.88 110 ILE A N 1
ATOM 891 C CA . ILE A 1 110 ? 8.684 3.949 -12.322 1.00 96.88 110 ILE A CA 1
ATOM 892 C C . ILE A 1 110 ? 8.955 5.288 -11.620 1.00 96.88 110 ILE A C 1
ATOM 894 O O . ILE A 1 110 ? 9.936 5.433 -10.894 1.00 96.88 110 ILE A O 1
ATOM 898 N N . ARG A 1 111 ? 8.040 6.253 -11.768 1.00 95.81 111 ARG A N 1
ATOM 899 C CA . ARG A 1 111 ? 8.092 7.566 -11.093 1.00 95.81 111 ARG A CA 1
ATOM 900 C C . ARG A 1 111 ? 7.385 7.572 -9.747 1.00 95.81 111 ARG A C 1
ATOM 902 O O . ARG A 1 111 ? 7.850 8.181 -8.788 1.00 95.81 111 ARG A O 1
ATOM 909 N N . LYS A 1 112 ? 6.240 6.895 -9.679 1.00 96.31 112 LYS 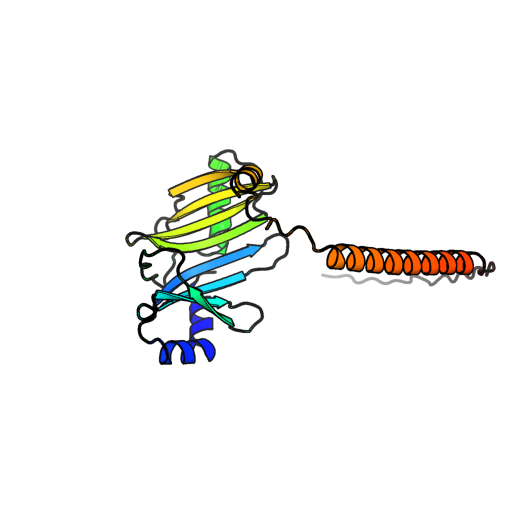A N 1
ATOM 910 C CA . LYS A 1 112 ? 5.394 6.843 -8.485 1.00 96.31 112 LYS A CA 1
ATOM 911 C C . LYS A 1 112 ? 4.784 5.465 -8.338 1.00 96.31 112 LYS A C 1
ATOM 913 O O . LYS A 1 112 ? 4.351 4.886 -9.332 1.00 96.31 112 LYS A O 1
ATOM 918 N N . ILE A 1 113 ? 4.708 4.969 -7.111 1.00 97.06 113 ILE A N 1
ATOM 919 C CA . ILE A 1 113 ? 4.015 3.730 -6.758 1.00 97.06 113 ILE A CA 1
ATOM 920 C C . ILE A 1 113 ? 2.882 4.070 -5.799 1.00 97.06 113 ILE A C 1
ATOM 922 O O . ILE A 1 113 ? 3.109 4.694 -4.771 1.00 97.06 113 ILE A O 1
ATOM 926 N N . ILE A 1 114 ? 1.670 3.635 -6.124 1.00 96.81 114 ILE A N 1
ATOM 927 C CA . ILE A 1 114 ? 0.517 3.643 -5.225 1.00 96.81 114 ILE A CA 1
ATOM 928 C C . ILE A 1 114 ? 0.226 2.184 -4.888 1.00 96.81 114 ILE A C 1
ATOM 930 O O . ILE A 1 114 ? -0.268 1.446 -5.739 1.00 96.81 114 ILE A O 1
ATOM 934 N N . ALA A 1 115 ? 0.566 1.758 -3.680 1.00 97.19 115 ALA A N 1
ATOM 935 C CA . ALA A 1 115 ? 0.433 0.385 -3.221 1.00 97.19 115 ALA A CA 1
ATOM 936 C C . ALA A 1 115 ? -0.651 0.281 -2.145 1.00 97.19 115 ALA A C 1
ATOM 938 O O . ALA A 1 115 ? -0.652 1.037 -1.176 1.00 97.19 115 ALA A O 1
ATOM 939 N N . VAL A 1 116 ? -1.556 -0.681 -2.307 1.00 97.00 116 VAL A N 1
ATOM 940 C CA . VAL A 1 116 ? -2.603 -0.996 -1.333 1.00 97.00 116 VAL A CA 1
ATOM 941 C C . VAL A 1 116 ? -2.500 -2.462 -0.960 1.00 97.00 116 VAL A C 1
ATOM 943 O O . VAL A 1 116 ? -2.738 -3.324 -1.806 1.00 97.00 116 VAL A O 1
ATOM 946 N N . ILE A 1 117 ? -2.155 -2.757 0.289 1.00 96.81 117 ILE A N 1
ATOM 947 C CA . ILE A 1 117 ? -2.240 -4.122 0.810 1.00 96.81 117 ILE A CA 1
ATOM 948 C C . ILE A 1 117 ? -3.617 -4.362 1.409 1.00 96.81 117 ILE A C 1
ATOM 950 O O . ILE A 1 117 ? -4.096 -3.556 2.202 1.00 96.81 117 ILE A O 1
ATOM 954 N N . GLN A 1 118 ? -4.229 -5.478 1.034 1.00 95.94 118 GLN A N 1
ATOM 955 C CA . GLN A 1 118 ? -5.511 -5.945 1.550 1.00 95.94 118 GLN A CA 1
ATOM 956 C C . GLN A 1 118 ? -5.551 -7.476 1.538 1.00 95.94 118 GLN A C 1
ATOM 958 O O . GLN A 1 118 ? -4.812 -8.110 0.780 1.00 95.94 118 GLN A O 1
ATOM 963 N N . THR A 1 119 ? -6.416 -8.064 2.361 1.00 96.38 119 THR A N 1
ATOM 964 C CA . THR A 1 119 ? -6.722 -9.499 2.292 1.00 96.38 119 THR A CA 1
ATOM 965 C C . THR A 1 119 ? -7.854 -9.721 1.289 1.00 96.38 119 THR A C 1
ATOM 967 O O . THR A 1 119 ? -8.889 -9.058 1.370 1.00 96.38 119 THR A O 1
ATOM 970 N N . ILE A 1 120 ? -7.660 -10.628 0.334 1.00 93.44 120 ILE A N 1
ATOM 971 C CA . ILE A 1 120 ? -8.665 -11.035 -0.650 1.00 93.44 120 ILE A CA 1
ATOM 972 C C . ILE A 1 120 ? -8.708 -12.558 -0.642 1.00 93.44 120 ILE A C 1
ATOM 974 O O . ILE A 1 120 ? -7.709 -13.186 -0.971 1.00 93.44 120 ILE A O 1
ATOM 978 N N . GLU A 1 121 ? -9.856 -13.140 -0.288 1.00 92.62 121 GLU A N 1
ATOM 979 C CA . GLU A 1 121 ? -10.046 -14.599 -0.271 1.00 92.62 121 GLU A CA 1
ATOM 980 C C . GLU A 1 121 ? -9.050 -15.317 0.660 1.00 92.62 121 GLU A C 1
ATOM 982 O O . GLU A 1 121 ? -8.638 -16.444 0.410 1.00 92.62 121 GLU A O 1
ATOM 987 N N . GLY A 1 122 ? -8.676 -14.664 1.767 1.00 93.31 122 GLY A N 1
ATOM 988 C CA . GLY A 1 122 ? -7.681 -15.161 2.721 1.00 93.31 122 GLY A CA 1
ATOM 989 C C . GLY A 1 122 ? -6.222 -14.834 2.380 1.00 93.31 122 GLY A C 1
ATOM 990 O O . GLY A 1 122 ? -5.377 -14.901 3.276 1.00 93.31 122 GLY A O 1
ATOM 991 N N . ASP A 1 123 ? -5.924 -14.399 1.154 1.00 95.06 123 ASP A N 1
ATOM 992 C CA . ASP A 1 123 ? -4.563 -14.089 0.715 1.00 95.06 123 ASP A CA 1
ATOM 993 C C . ASP A 1 123 ? -4.248 -12.594 0.819 1.00 95.06 123 ASP A C 1
ATOM 995 O O . ASP A 1 123 ? -5.058 -11.724 0.494 1.00 95.06 123 ASP A O 1
ATOM 999 N N . LYS A 1 124 ? -3.029 -12.264 1.259 1.00 96.56 124 LYS A N 1
ATOM 1000 C CA . LYS A 1 124 ? -2.551 -10.874 1.327 1.00 96.56 124 LYS A CA 1
ATOM 1001 C C . LYS A 1 124 ? -2.041 -10.439 -0.037 1.00 96.56 124 LYS A C 1
ATOM 1003 O O . LYS A 1 124 ? -0.984 -10.891 -0.483 1.00 96.56 124 LYS A O 1
ATOM 1008 N N . ILE A 1 125 ? -2.762 -9.520 -0.666 1.00 97.12 125 ILE A N 1
ATOM 1009 C CA . ILE A 1 125 ? -2.463 -9.029 -2.008 1.00 97.12 125 ILE A CA 1
ATOM 1010 C C . ILE A 1 125 ? -2.101 -7.546 -1.960 1.00 97.12 125 ILE A C 1
ATOM 1012 O O . ILE A 1 125 ? -2.872 -6.700 -1.498 1.00 97.12 125 ILE A O 1
ATOM 1016 N N . TRP A 1 126 ? -0.938 -7.223 -2.514 1.00 97.69 126 TRP A N 1
ATOM 1017 C CA . TRP A 1 126 ? -0.521 -5.866 -2.833 1.00 97.69 126 TRP A CA 1
ATOM 1018 C C . TRP A 1 126 ? -1.079 -5.470 -4.197 1.00 97.69 126 TRP A C 1
ATOM 1020 O O . TRP A 1 126 ? -0.638 -5.960 -5.235 1.00 97.69 126 TRP A O 1
ATOM 1030 N N . ASN A 1 127 ? -2.040 -4.555 -4.197 1.00 97.38 127 ASN A N 1
ATOM 1031 C CA . ASN A 1 127 ? -2.586 -3.936 -5.396 1.00 97.38 127 ASN A CA 1
ATOM 1032 C C . ASN A 1 127 ? -1.797 -2.665 -5.673 1.00 97.38 127 ASN A C 1
ATOM 1034 O O . ASN A 1 127 ? -1.900 -1.682 -4.940 1.00 97.38 127 ASN A O 1
ATOM 1038 N N . VAL A 1 128 ? -0.980 -2.703 -6.715 1.00 97.75 128 VAL A N 1
ATOM 1039 C CA . VAL A 1 128 ? -0.007 -1.664 -7.016 1.00 97.75 128 VAL A CA 1
ATOM 1040 C C . VAL A 1 128 ? -0.360 -0.978 -8.327 1.00 97.75 128 VAL A C 1
ATOM 1042 O O . VAL A 1 128 ? -0.575 -1.627 -9.344 1.00 97.75 128 VAL A O 1
ATOM 1045 N N . ASN A 1 129 ? -0.413 0.349 -8.311 1.00 97.00 129 ASN A N 1
ATOM 1046 C CA . ASN A 1 129 ? -0.519 1.180 -9.502 1.00 97.00 129 ASN A CA 1
ATOM 1047 C C . ASN A 1 129 ? 0.754 2.019 -9.614 1.00 97.00 129 ASN A C 1
ATOM 1049 O O . ASN A 1 129 ? 1.045 2.828 -8.734 1.00 97.00 129 ASN A O 1
ATOM 1053 N N . CYS A 1 130 ? 1.507 1.845 -10.691 1.00 96.44 130 CYS A N 1
ATOM 1054 C CA . CYS A 1 130 ? 2.739 2.574 -10.949 1.00 96.44 130 CYS A CA 1
ATOM 1055 C C . CYS A 1 130 ? 2.513 3.594 -12.052 1.00 96.44 130 CYS A C 1
ATOM 1057 O O . CYS A 1 130 ? 1.970 3.260 -13.102 1.00 96.44 130 CYS A O 1
ATOM 1059 N N . VAL A 1 131 ? 2.968 4.822 -11.833 1.00 95.31 131 VAL A N 1
ATOM 1060 C CA . VAL A 1 131 ? 3.043 5.845 -12.877 1.00 95.31 131 VAL A CA 1
ATOM 1061 C C . VAL A 1 131 ? 4.426 5.760 -13.507 1.00 95.31 131 VAL A C 1
ATOM 1063 O O . VAL A 1 131 ? 5.430 5.906 -12.807 1.00 95.31 131 VAL A O 1
ATOM 1066 N N . LEU A 1 132 ? 4.473 5.506 -14.812 1.00 95.88 132 LEU A N 1
ATOM 1067 C CA . LEU A 1 132 ? 5.710 5.360 -15.578 1.00 95.88 132 LEU A CA 1
ATOM 1068 C C . LEU A 1 132 ? 6.135 6.684 -16.231 1.00 95.88 132 LEU A C 1
ATOM 1070 O O . LEU A 1 132 ? 5.331 7.610 -16.381 1.00 95.88 132 LEU A O 1
ATOM 1074 N N . THR A 1 133 ? 7.387 6.771 -16.687 1.00 93.62 133 THR A N 1
ATOM 1075 C CA . THR A 1 133 ? 7.912 7.947 -17.406 1.00 93.62 133 THR A CA 1
ATOM 1076 C C . THR A 1 133 ? 7.163 8.296 -18.692 1.00 93.62 133 THR A C 1
ATOM 1078 O O . THR A 1 133 ? 7.127 9.470 -19.057 1.00 93.62 133 THR A O 1
ATOM 1081 N N . GLY A 1 134 ? 6.519 7.320 -19.337 1.00 88.75 134 GLY A N 1
ATOM 1082 C CA . GLY A 1 134 ? 5.769 7.477 -20.588 1.00 88.75 134 GLY A CA 1
ATOM 1083 C C . GLY A 1 134 ? 4.311 7.942 -20.459 1.00 88.75 134 GLY A C 1
ATOM 1084 O O . GLY A 1 134 ? 3.565 7.798 -21.421 1.00 88.75 134 GLY A O 1
ATOM 1085 N N . MET A 1 135 ? 3.871 8.474 -19.307 1.00 86.12 135 MET A N 1
ATOM 1086 C CA . MET A 1 135 ? 2.445 8.763 -19.024 1.00 86.12 135 MET A CA 1
ATOM 1087 C C . MET A 1 135 ? 1.547 7.516 -19.087 1.00 86.12 135 MET A C 1
ATOM 1089 O O . MET A 1 135 ? 0.384 7.558 -19.504 1.00 86.12 135 MET A O 1
ATOM 1093 N N . GLU A 1 136 ? 2.088 6.389 -18.649 1.00 93.19 136 GLU A N 1
ATOM 1094 C CA . GLU A 1 136 ? 1.376 5.121 -18.576 1.00 93.19 136 GLU A CA 1
ATOM 1095 C C . GLU A 1 136 ? 1.212 4.687 -17.133 1.00 93.19 136 GLU A C 1
ATOM 1097 O O . GLU A 1 136 ? 1.996 5.052 -16.254 1.00 93.19 136 GLU A O 1
ATOM 1102 N N . ILE A 1 137 ? 0.166 3.902 -16.904 1.00 94.81 137 ILE A N 1
ATOM 1103 C CA . ILE A 1 137 ? -0.122 3.300 -15.616 1.00 94.81 137 ILE A CA 1
ATOM 1104 C C . ILE A 1 137 ? 0.091 1.800 -15.752 1.00 94.81 137 ILE A C 1
ATOM 1106 O O . ILE A 1 137 ? -0.560 1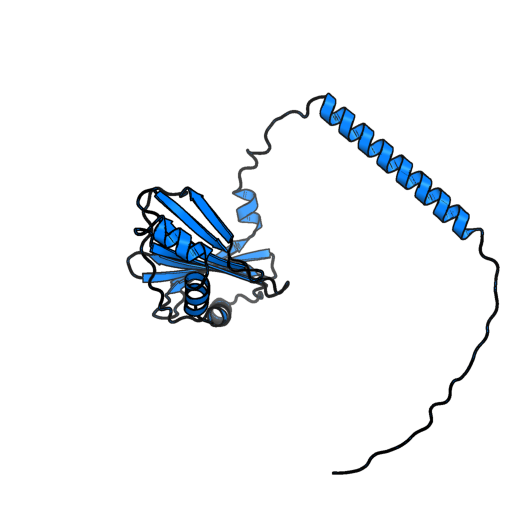.138 -16.565 1.00 94.81 137 ILE A O 1
ATOM 1110 N N . LEU A 1 138 ? 0.987 1.271 -14.930 1.00 96.25 138 LEU A N 1
ATOM 1111 C CA . LEU A 1 138 ? 1.171 -0.158 -14.751 1.00 96.25 138 LEU A CA 1
ATOM 1112 C C . LEU A 1 138 ? 0.389 -0.594 -13.518 1.00 96.25 138 LEU A C 1
ATOM 1114 O O . LEU A 1 138 ? 0.648 -0.124 -12.415 1.00 96.25 138 LEU A O 1
ATOM 1118 N N . LYS A 1 139 ? -0.578 -1.481 -13.695 1.00 97.12 139 LYS A N 1
ATOM 1119 C CA . LYS A 1 139 ? -1.311 -2.109 -12.600 1.00 97.12 139 LYS A CA 1
ATOM 1120 C C . LYS A 1 139 ? -0.717 -3.474 -12.343 1.00 97.12 139 LYS A C 1
ATOM 1122 O O . LYS A 1 139 ? -0.588 -4.247 -13.283 1.00 97.12 139 LYS A O 1
ATOM 1127 N N . ALA A 1 140 ? -0.390 -3.786 -11.101 1.00 97.62 140 ALA A N 1
ATOM 1128 C CA . ALA A 1 140 ? 0.155 -5.075 -10.722 1.00 97.62 140 ALA A CA 1
ATOM 1129 C C . ALA A 1 140 ? -0.482 -5.581 -9.428 1.00 97.62 140 ALA A C 1
ATOM 1131 O O . ALA A 1 140 ? -0.746 -4.805 -8.514 1.00 97.62 140 ALA A O 1
ATOM 1132 N N . HIS A 1 141 ? -0.730 -6.884 -9.355 1.00 97.88 141 HIS A N 1
ATOM 1133 C CA . HIS A 1 141 ? -1.149 -7.569 -8.137 1.00 97.88 141 HIS A CA 1
ATOM 1134 C C . HIS A 1 141 ? -0.003 -8.477 -7.702 1.00 97.88 141 HIS A C 1
ATOM 1136 O O . HIS A 1 141 ? 0.404 -9.348 -8.472 1.00 97.88 141 HIS A O 1
ATOM 1142 N N . ILE A 1 142 ? 0.521 -8.265 -6.499 1.00 97.62 142 ILE A N 1
ATOM 1143 C CA . ILE A 1 142 ? 1.645 -9.029 -5.951 1.00 97.62 142 ILE A CA 1
ATOM 1144 C C . ILE A 1 142 ? 1.156 -9.782 -4.721 1.00 97.62 142 ILE A C 1
ATOM 1146 O O . ILE A 1 142 ? 0.580 -9.184 -3.812 1.00 97.62 142 ILE A O 1
ATOM 1150 N N . GLU A 1 143 ? 1.381 -11.085 -4.680 1.00 97.06 143 GLU A N 1
ATOM 1151 C CA . GLU A 1 143 ? 1.070 -11.898 -3.508 1.00 97.06 143 GLU A CA 1
ATOM 1152 C C . GLU A 1 143 ? 2.155 -11.714 -2.438 1.00 97.06 143 GLU A C 1
ATOM 1154 O O . GLU A 1 143 ? 3.342 -11.887 -2.717 1.00 97.06 143 GLU A O 1
ATOM 1159 N N . ASP A 1 144 ? 1.773 -11.374 -1.203 1.00 96.00 144 ASP A N 1
ATOM 1160 C CA . ASP A 1 144 ? 2.730 -11.105 -0.118 1.00 96.00 144 ASP A CA 1
ATOM 1161 C C . ASP A 1 144 ? 3.556 -12.347 0.260 1.00 96.00 144 ASP A C 1
ATOM 1163 O O . ASP A 1 144 ? 4.745 -12.240 0.562 1.00 96.00 144 ASP A O 1
ATOM 1167 N N . GLU A 1 145 ? 2.943 -13.533 0.217 1.00 94.44 145 GLU A N 1
ATOM 1168 C CA . GLU A 1 145 ? 3.547 -14.779 0.695 1.00 94.44 145 GLU A CA 1
ATOM 1169 C C . GLU A 1 145 ? 4.647 -15.298 -0.244 1.00 94.44 145 GLU A C 1
ATOM 1171 O O . GLU A 1 145 ? 5.765 -15.575 0.206 1.00 94.44 145 GLU A O 1
ATOM 1176 N N . SER A 1 146 ? 4.334 -15.408 -1.541 1.00 95.12 146 SER A N 1
ATOM 1177 C CA . SER A 1 146 ? 5.245 -15.907 -2.580 1.00 95.12 146 SER A CA 1
ATOM 1178 C C . SER A 1 146 ? 6.134 -14.820 -3.184 1.00 95.12 146 SER A C 1
ATOM 1180 O O . SER A 1 146 ? 7.156 -15.136 -3.793 1.00 95.12 146 SER A O 1
ATOM 1182 N N . LYS A 1 147 ? 5.764 -13.542 -3.011 1.00 95.06 147 LYS A N 1
ATOM 1183 C CA . LYS A 1 147 ? 6.377 -12.379 -3.675 1.00 95.06 147 LYS A CA 1
ATOM 1184 C C . LYS A 1 147 ? 6.258 -12.405 -5.200 1.00 95.06 147 LYS A C 1
ATOM 1186 O O . LYS A 1 147 ? 6.998 -11.699 -5.882 1.00 95.06 147 LYS A O 1
ATOM 1191 N N . SER A 1 148 ? 5.347 -13.215 -5.733 1.00 95.38 148 SER A N 1
ATOM 1192 C CA . SER A 1 148 ? 5.115 -13.324 -7.169 1.00 95.38 148 SER A CA 1
ATOM 1193 C C . SER A 1 148 ? 4.110 -12.283 -7.657 1.00 95.38 148 SER A C 1
ATOM 1195 O O . SER A 1 148 ? 3.188 -11.881 -6.940 1.00 95.38 148 SER A O 1
ATOM 1197 N N . VAL A 1 149 ? 4.293 -11.832 -8.898 1.00 97.00 149 VAL A N 1
ATOM 1198 C CA . VAL A 1 149 ? 3.342 -10.948 -9.572 1.00 97.00 149 VAL A CA 1
ATOM 1199 C C . VAL A 1 149 ? 2.255 -11.808 -10.214 1.00 97.00 149 VAL A C 1
ATOM 1201 O O . VAL A 1 149 ? 2.470 -12.431 -11.250 1.00 97.00 149 VAL A O 1
ATOM 1204 N N . LEU A 1 150 ? 1.070 -11.826 -9.608 1.00 96.12 150 LEU A N 1
ATOM 1205 C CA . LEU A 1 150 ? -0.079 -12.606 -10.077 1.00 96.12 150 LEU A CA 1
ATOM 1206 C C . LEU A 1 150 ? -0.661 -12.044 -11.377 1.00 96.12 150 LEU A C 1
ATOM 1208 O O . LEU A 1 150 ? -1.113 -12.776 -12.256 1.00 96.12 150 LEU A O 1
ATOM 1212 N N . ARG A 1 151 ? -0.686 -10.714 -11.492 1.00 96.31 151 ARG A N 1
ATOM 1213 C CA . ARG A 1 151 ? -1.260 -9.998 -12.633 1.00 96.31 151 ARG A CA 1
ATOM 1214 C C . ARG A 1 151 ? -0.486 -8.716 -12.854 1.00 96.31 151 ARG A C 1
ATOM 1216 O O . ARG A 1 151 ? -0.169 -8.032 -11.889 1.00 96.31 151 ARG A O 1
ATOM 1223 N N . MET A 1 152 ? -0.226 -8.376 -14.112 1.00 96.69 152 MET A N 1
ATOM 1224 C CA . MET A 1 152 ? 0.347 -7.087 -14.484 1.00 96.69 152 MET A CA 1
ATOM 1225 C C . MET A 1 152 ? -0.251 -6.616 -15.811 1.00 96.69 152 MET A C 1
ATOM 1227 O O . MET A 1 152 ? -0.258 -7.361 -16.792 1.00 96.69 152 MET A O 1
ATOM 1231 N N . GLU A 1 153 ? -0.761 -5.389 -15.822 1.00 95.88 153 GLU A N 1
ATOM 1232 C CA . GLU A 1 153 ? -1.465 -4.765 -16.939 1.00 95.88 153 GLU A CA 1
ATOM 1233 C C . GLU A 1 153 ? -0.952 -3.351 -17.172 1.00 95.88 153 GLU A C 1
ATOM 1235 O O . GLU A 1 153 ? -0.834 -2.556 -16.243 1.00 95.88 153 GLU A O 1
ATOM 1240 N N . ARG A 1 154 ? -0.694 -3.016 -18.432 1.00 94.62 154 ARG A N 1
ATOM 1241 C CA . ARG A 1 154 ? -0.311 -1.670 -18.858 1.00 94.62 154 ARG A CA 1
ATOM 1242 C C . ARG A 1 154 ? -1.537 -0.965 -19.427 1.00 94.62 154 ARG A C 1
ATOM 1244 O O . ARG A 1 154 ? -2.339 -1.565 -20.139 1.00 94.62 154 ARG A O 1
ATOM 1251 N N . SER A 1 155 ? -1.720 0.303 -19.090 1.00 93.06 155 SER A N 1
ATOM 1252 C CA . SER A 1 155 ? -2.806 1.135 -19.614 1.00 93.06 155 SER A CA 1
ATOM 1253 C C . SER A 1 155 ? -2.317 2.562 -19.817 1.00 93.06 155 SER A C 1
ATOM 1255 O O . SER A 1 155 ? -1.578 3.088 -18.985 1.00 93.06 155 SER A O 1
ATOM 1257 N N . SER A 1 156 ? -2.755 3.222 -20.889 1.00 89.69 156 SER A N 1
ATOM 1258 C CA . SER A 1 156 ? -2.432 4.634 -21.089 1.00 89.69 156 SER A CA 1
ATOM 1259 C C . SER A 1 156 ? -3.304 5.507 -20.186 1.00 89.69 156 SER A C 1
ATOM 1261 O O . SER A 1 156 ? -4.493 5.231 -20.004 1.00 89.69 156 SER A O 1
ATOM 1263 N N . ILE A 1 157 ? -2.764 6.613 -19.661 1.00 80.06 157 ILE A N 1
ATOM 1264 C CA . ILE A 1 157 ? -3.572 7.620 -18.946 1.00 80.06 157 ILE A CA 1
ATOM 1265 C C . ILE A 1 157 ? -4.719 8.135 -19.836 1.00 80.06 157 ILE A C 1
ATOM 1267 O O . ILE A 1 157 ? -5.820 8.387 -19.344 1.00 80.06 157 ILE A O 1
ATOM 1271 N N . MET A 1 158 ? -4.512 8.203 -21.156 1.00 79.56 158 MET A N 1
ATOM 1272 C CA . MET A 1 158 ? -5.548 8.600 -22.117 1.00 79.56 158 MET A CA 1
ATOM 1273 C C . MET A 1 158 ? -6.771 7.673 -22.094 1.00 79.56 158 MET A C 1
ATOM 1275 O O . MET A 1 158 ? -7.895 8.140 -22.291 1.00 79.56 158 MET A O 1
ATOM 1279 N N . ASP A 1 159 ? -6.586 6.382 -21.813 1.00 81.62 159 ASP A N 1
ATOM 1280 C CA . ASP A 1 159 ? -7.689 5.420 -21.729 1.00 81.62 159 ASP A CA 1
ATOM 1281 C C . ASP A 1 159 ? -8.565 5.674 -20.500 1.00 81.62 159 ASP A C 1
ATOM 1283 O O . ASP A 1 159 ? -9.777 5.462 -20.548 1.00 81.62 159 ASP A O 1
ATOM 1287 N N . TYR A 1 160 ? -7.977 6.180 -19.412 1.00 76.50 160 TYR A N 1
ATOM 1288 C CA . TYR A 1 160 ? -8.721 6.596 -18.224 1.00 76.50 160 TYR A CA 1
ATOM 1289 C C . TYR A 1 160 ? -9.471 7.902 -18.461 1.00 76.50 160 TYR A C 1
ATOM 1291 O O . TYR A 1 160 ? -10.654 7.977 -18.142 1.00 76.50 160 TYR A O 1
ATOM 1299 N N . VAL A 1 161 ? -8.834 8.899 -19.085 1.00 76.75 161 VAL A N 1
ATOM 1300 C CA . VAL A 1 161 ? -9.486 10.181 -19.411 1.00 76.75 161 VAL A CA 1
ATOM 1301 C C . VAL A 1 161 ? -10.705 9.968 -20.312 1.00 76.75 161 VAL A C 1
ATOM 1303 O O . VAL A 1 161 ? -11.745 10.573 -20.079 1.00 76.75 161 VAL A O 1
ATOM 1306 N N . LYS A 1 162 ? -10.625 9.057 -21.290 1.00 76.75 162 LYS A N 1
ATOM 1307 C CA . LYS A 1 162 ? -11.768 8.695 -22.149 1.00 76.75 162 LYS A CA 1
ATOM 1308 C C . LYS A 1 162 ? -12.895 7.975 -21.401 1.00 76.75 162 LYS A C 1
ATOM 1310 O O . LYS A 1 162 ? -14.047 8.069 -21.815 1.00 76.75 162 LYS A O 1
ATOM 1315 N N . LYS A 1 163 ? -12.573 7.232 -20.337 1.00 70.88 163 LYS A N 1
ATOM 1316 C CA . LYS A 1 163 ? -13.542 6.480 -19.521 1.00 70.88 163 LYS A CA 1
ATOM 1317 C C . LYS A 1 163 ? -14.202 7.322 -18.437 1.00 70.88 163 LYS A C 1
ATOM 1319 O O . LYS A 1 163 ? -15.253 6.920 -17.948 1.00 70.88 163 LYS A O 1
ATOM 1324 N N . ILE A 1 164 ? -13.625 8.464 -18.065 1.00 61.41 164 ILE A N 1
ATOM 1325 C CA . ILE A 1 164 ? -14.307 9.434 -17.210 1.00 61.41 164 ILE A CA 1
ATOM 1326 C C . ILE A 1 164 ? -15.384 10.091 -18.078 1.00 61.41 164 ILE A C 1
ATOM 1328 O O . ILE A 1 164 ? -15.048 10.821 -19.014 1.00 61.41 164 ILE A O 1
ATOM 1332 N N . PRO A 1 165 ? -16.682 9.851 -17.822 1.00 52.31 165 PRO A N 1
ATOM 1333 C CA . PRO A 1 165 ? -17.707 10.579 -18.539 1.00 52.31 165 PRO A CA 1
ATOM 1334 C C . PRO A 1 165 ? -17.510 12.066 -18.232 1.00 52.31 165 PRO A C 1
ATOM 1336 O O . PRO A 1 165 ? -17.590 12.479 -17.077 1.00 52.31 165 PRO A O 1
ATOM 1339 N N . MET A 1 166 ? -17.337 12.902 -19.260 1.00 52.94 166 MET A N 1
ATOM 1340 C CA . MET A 1 166 ? -17.417 14.369 -19.143 1.00 52.94 166 MET A CA 1
ATOM 1341 C C . MET A 1 166 ? -18.808 14.864 -18.669 1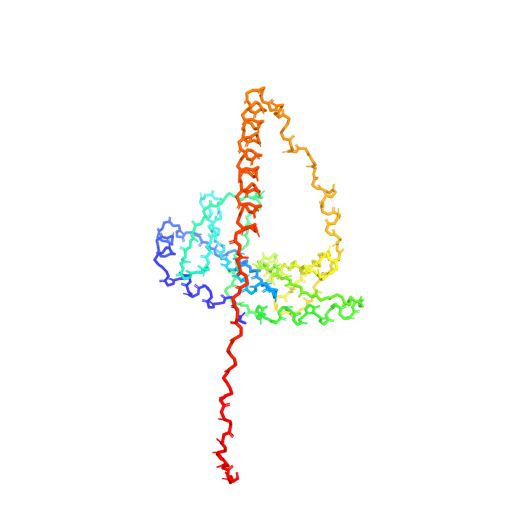.00 52.94 166 MET A C 1
ATOM 1343 O O . MET A 1 166 ? -19.116 16.049 -18.755 1.00 52.94 166 MET A O 1
ATOM 1347 N N . ASN A 1 167 ? -19.662 13.987 -18.131 1.00 50.56 167 ASN A N 1
ATOM 1348 C CA . ASN A 1 167 ? -21.034 14.271 -17.722 1.00 50.56 167 ASN A CA 1
ATOM 1349 C C . ASN A 1 167 ? -21.162 14.817 -16.290 1.00 50.56 167 ASN A C 1
ATOM 1351 O O . ASN A 1 167 ? -22.234 14.718 -15.697 1.00 50.56 167 ASN A O 1
ATOM 1355 N N . GLN A 1 168 ? -20.114 15.431 -15.736 1.00 45.81 168 GLN A N 1
ATOM 1356 C CA . GLN A 1 168 ? -20.227 16.254 -14.525 1.00 45.81 168 GLN A CA 1
ATOM 1357 C C . GLN A 1 168 ? -19.492 17.599 -14.617 1.00 45.81 168 GLN A C 1
ATOM 1359 O O . GLN A 1 168 ? -19.229 18.237 -13.602 1.00 45.81 168 GLN A O 1
ATOM 1364 N N . SER A 1 169 ? -19.303 18.145 -15.825 1.00 44.84 169 SER A N 1
ATOM 1365 C CA . SER A 1 169 ? -19.503 19.590 -15.951 1.00 44.84 169 SER A CA 1
ATOM 1366 C C . SER A 1 169 ? -21.004 19.833 -15.820 1.00 44.84 169 SER A C 1
ATOM 1368 O O . SER A 1 169 ? -21.792 19.726 -16.759 1.00 44.84 169 SER A O 1
ATOM 1370 N N . VAL A 1 170 ? -21.415 20.075 -14.577 1.00 45.75 170 VAL A N 1
ATOM 1371 C CA . VAL A 1 170 ? -22.697 20.675 -14.236 1.00 45.75 170 VAL A CA 1
ATOM 1372 C C . VAL A 1 170 ? -22.972 21.767 -15.269 1.00 45.75 170 VAL A C 1
ATOM 1374 O O . VAL A 1 170 ? -22.284 22.785 -15.305 1.00 45.75 170 VAL A O 1
ATOM 1377 N N . LYS A 1 171 ? -23.984 21.553 -16.118 1.00 42.44 171 LYS A N 1
ATOM 1378 C CA . LYS A 1 171 ? -24.655 22.602 -16.892 1.00 42.44 171 LYS A CA 1
ATOM 1379 C C . LYS A 1 171 ? -25.319 23.582 -15.915 1.00 42.44 171 LYS A C 1
ATOM 1381 O O . LYS A 1 171 ? -26.535 23.724 -15.894 1.00 42.44 171 LYS A O 1
ATOM 1386 N N . ARG A 1 172 ? -24.548 24.275 -15.085 1.00 48.03 172 ARG A N 1
ATOM 1387 C CA . ARG A 1 172 ? -24.926 25.602 -14.629 1.00 48.03 172 ARG A CA 1
ATOM 1388 C C . ARG A 1 172 ? -24.399 26.498 -15.727 1.00 48.03 172 ARG A C 1
ATOM 1390 O O . ARG A 1 172 ? -23.199 26.713 -15.830 1.00 48.03 172 ARG A O 1
ATOM 1397 N N . LYS A 1 173 ? -25.301 26.967 -16.597 1.00 53.03 173 LYS A N 1
ATOM 1398 C CA . LYS A 1 173 ? -25.031 28.214 -17.315 1.00 53.03 173 LYS A CA 1
ATOM 1399 C C . LYS A 1 173 ? -24.581 29.197 -16.226 1.00 53.03 173 LYS A C 1
ATOM 1401 O O . LYS A 1 173 ? -25.377 29.384 -15.300 1.00 53.03 173 LYS A O 1
ATOM 1406 N N . PRO A 1 174 ? -23.348 29.729 -16.259 1.00 52.81 174 PRO A N 1
ATOM 1407 C CA . PRO A 1 174 ? -22.947 30.726 -15.282 1.00 52.81 174 PRO A CA 1
ATOM 1408 C C . PRO A 1 174 ? -24.000 31.827 -15.327 1.00 52.81 174 PRO A C 1
ATOM 1410 O O . PRO A 1 174 ? -24.443 32.240 -16.408 1.00 52.81 174 PRO A O 1
ATOM 1413 N N . SER A 1 175 ? -24.521 32.195 -14.160 1.00 63.97 175 SER A N 1
ATOM 1414 C CA . SER A 1 175 ? -25.531 33.242 -14.109 1.00 63.97 175 SER A CA 1
ATOM 1415 C C . SER A 1 175 ? -24.908 34.510 -14.692 1.00 63.97 175 SER A C 1
ATOM 1417 O O . SER A 1 175 ? -23.709 34.740 -14.544 1.00 63.97 175 SER A O 1
ATOM 1419 N N . LYS A 1 176 ? -25.700 35.345 -15.370 1.00 68.94 176 LYS A N 1
ATOM 1420 C CA . LYS A 1 176 ? -25.195 36.579 -15.998 1.00 68.94 176 LYS A CA 1
ATOM 1421 C C . LYS A 1 176 ? -24.354 37.422 -15.016 1.00 68.94 176 LYS A C 1
ATOM 1423 O O . LYS A 1 176 ? -23.321 37.948 -15.393 1.00 68.94 176 LYS A O 1
ATOM 1428 N N . LYS A 1 177 ? -24.724 37.396 -13.727 1.00 69.81 177 LYS A N 1
ATOM 1429 C CA . LYS A 1 177 ? -23.987 38.032 -12.625 1.00 69.81 177 LYS A CA 1
ATOM 1430 C C . LYS A 1 177 ? -22.588 37.460 -12.362 1.00 69.81 177 LYS A C 1
ATOM 1432 O O . LYS A 1 177 ? -21.699 38.219 -12.006 1.00 69.81 177 LYS A O 1
ATOM 1437 N N . GLU A 1 178 ? -22.380 36.153 -12.500 1.00 69.44 178 GLU A N 1
ATOM 1438 C CA . GLU A 1 178 ? -21.058 35.533 -12.304 1.00 69.44 178 GLU A CA 1
ATOM 1439 C C . GLU A 1 178 ? -20.119 35.839 -13.475 1.00 69.44 178 GLU A C 1
ATOM 1441 O O . GLU A 1 178 ? -18.930 36.054 -13.261 1.00 69.44 178 GLU A O 1
ATOM 1446 N N . ILE A 1 179 ? -20.663 35.926 -14.694 1.00 69.62 179 ILE A N 1
ATOM 1447 C CA . ILE A 1 179 ? -19.913 36.353 -15.884 1.00 69.62 179 ILE A CA 1
ATOM 1448 C C . ILE A 1 179 ? -19.493 37.821 -15.740 1.00 69.62 179 ILE A C 1
ATOM 1450 O O . ILE A 1 179 ? -18.325 38.143 -15.952 1.00 69.62 179 ILE A O 1
ATOM 1454 N N . ASP A 1 180 ? -20.416 38.690 -15.319 1.00 76.06 180 ASP A N 1
ATOM 1455 C CA . ASP A 1 180 ? -20.141 40.116 -15.113 1.00 76.06 180 ASP A CA 1
ATOM 1456 C C . ASP A 1 180 ? -19.084 40.329 -14.008 1.00 76.06 180 ASP A C 1
ATOM 1458 O O . ASP A 1 180 ? -18.154 41.113 -14.186 1.00 76.06 180 ASP A O 1
ATOM 1462 N N . ALA A 1 181 ? -19.146 39.566 -12.908 1.00 75.56 181 ALA A N 1
ATOM 1463 C CA . ALA A 1 181 ? -18.150 39.633 -11.834 1.00 75.56 181 ALA A CA 1
ATOM 1464 C C . ALA A 1 181 ? -16.750 39.161 -12.277 1.00 75.56 181 ALA A C 1
ATOM 1466 O O . ALA A 1 181 ? -15.741 39.728 -11.855 1.00 75.56 181 ALA A O 1
ATOM 1467 N N . GLN A 1 182 ? -16.671 38.140 -13.137 1.00 67.75 182 GLN A N 1
ATOM 1468 C CA . GLN A 1 182 ? -15.399 37.662 -13.690 1.00 67.75 182 GLN A CA 1
ATOM 1469 C C . GLN A 1 182 ? -14.798 38.641 -14.707 1.00 67.75 182 GLN A C 1
ATOM 1471 O O . GLN A 1 182 ? -13.582 38.829 -14.725 1.00 67.75 182 GLN A O 1
ATOM 1476 N N . LEU A 1 183 ? -15.632 39.298 -15.519 1.00 73.69 183 LEU A N 1
ATOM 1477 C CA . LEU A 1 183 ? -15.203 40.378 -16.415 1.00 73.69 183 LEU A CA 1
ATOM 1478 C C . LEU A 1 183 ? -14.630 41.560 -15.625 1.00 73.69 183 LEU A C 1
ATOM 1480 O O . LEU A 1 183 ? -13.544 42.038 -15.946 1.00 73.69 183 LEU A O 1
ATOM 1484 N N . GLU A 1 184 ? -15.286 41.959 -14.536 1.00 76.44 184 GLU A N 1
ATOM 1485 C CA . GLU A 1 184 ? -14.817 43.060 -13.689 1.00 76.44 184 GLU A CA 1
ATOM 1486 C C . GLU A 1 184 ? -13.485 42.736 -12.982 1.00 76.44 184 GLU A C 1
ATOM 1488 O O . GLU A 1 184 ? -12.625 43.603 -12.813 1.00 76.44 184 GLU A O 1
ATOM 1493 N N . GLN A 1 185 ? -13.275 41.472 -12.595 1.00 76.19 185 GLN A N 1
ATOM 1494 C CA . GLN A 1 185 ? -11.992 41.009 -12.054 1.00 76.19 185 GLN A CA 1
ATOM 1495 C C . GLN A 1 185 ? -10.879 41.022 -13.108 1.00 76.19 185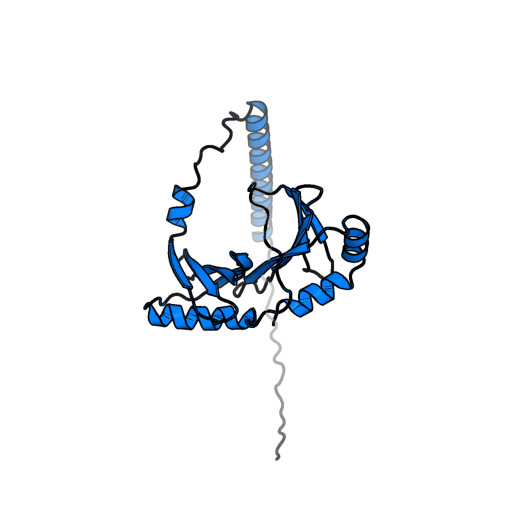 GLN A C 1
ATOM 1497 O O . GLN A 1 185 ? -9.753 41.412 -12.796 1.00 76.19 185 GLN A O 1
ATOM 1502 N N . LEU A 1 186 ? -11.181 40.636 -14.351 1.00 70.81 186 LEU A N 1
ATOM 1503 C CA . LEU A 1 186 ? -10.218 40.666 -15.454 1.00 70.81 186 LEU A CA 1
ATOM 1504 C C . LEU A 1 186 ? -9.812 42.092 -15.834 1.00 70.81 186 LEU A C 1
ATOM 1506 O O . LEU A 1 186 ? -8.636 42.322 -16.118 1.00 70.81 186 LEU A O 1
ATOM 1510 N N . ASP A 1 187 ? -10.740 43.047 -15.800 1.00 82.69 187 ASP A N 1
ATOM 1511 C CA . ASP A 1 187 ? -10.433 44.451 -16.085 1.00 82.69 187 ASP A CA 1
ATOM 1512 C C . ASP A 1 187 ? -9.566 45.075 -14.984 1.00 82.69 187 ASP A C 1
ATOM 1514 O O . ASP A 1 187 ? -8.559 45.714 -15.294 1.00 82.69 187 ASP A O 1
ATOM 1518 N N . LYS A 1 188 ? -9.845 44.783 -13.703 1.00 82.38 188 LYS A N 1
ATOM 1519 C CA . LYS A 1 188 ? -8.973 45.189 -12.580 1.00 82.38 188 LYS A CA 1
ATOM 1520 C C . LYS A 1 188 ? -7.566 44.600 -12.698 1.00 82.38 188 LYS A C 1
ATOM 1522 O O . LYS A 1 188 ? -6.583 45.288 -12.424 1.00 82.38 188 LYS A O 1
ATOM 1527 N N . LEU A 1 189 ? -7.454 43.344 -13.136 1.00 72.50 189 LEU A N 1
ATOM 1528 C CA . LEU A 1 189 ? -6.160 42.688 -13.332 1.00 72.50 189 LEU A CA 1
ATOM 1529 C C . LEU A 1 189 ? -5.375 43.312 -14.495 1.00 72.50 189 LEU A C 1
ATOM 1531 O O . LEU A 1 189 ? -4.170 43.532 -14.384 1.00 72.50 189 LEU A O 1
ATOM 1535 N N . LYS A 1 190 ? -6.053 43.632 -15.605 1.00 76.31 190 LYS A N 1
ATOM 1536 C CA . LYS A 1 190 ? -5.441 44.329 -16.745 1.00 76.31 190 LYS A CA 1
ATOM 1537 C C . LYS A 1 190 ? -4.951 45.718 -16.360 1.00 76.31 190 LYS A C 1
ATOM 1539 O O . LYS A 1 190 ? -3.849 46.087 -16.752 1.00 76.31 190 LYS A O 1
ATOM 1544 N N . GLU A 1 191 ? -5.729 46.464 -15.583 1.00 84.06 191 GLU A N 1
ATOM 1545 C CA . GLU A 1 191 ? -5.351 47.808 -15.147 1.00 84.06 191 GLU A CA 1
ATOM 1546 C C . GLU A 1 191 ? -4.136 47.784 -14.203 1.00 84.06 191 GLU A C 1
ATOM 1548 O O . GLU A 1 191 ? -3.230 48.608 -14.333 1.00 84.06 191 GLU A O 1
ATOM 1553 N N . ALA A 1 192 ? -4.062 46.794 -13.305 1.00 81.06 192 ALA A N 1
ATOM 1554 C CA . ALA A 1 192 ? -2.898 46.580 -12.445 1.00 81.06 192 ALA A CA 1
ATOM 1555 C C . ALA A 1 192 ? -1.634 46.249 -13.259 1.00 81.06 192 ALA A C 1
ATOM 1557 O O . ALA A 1 192 ? -0.585 46.852 -13.040 1.00 81.06 192 ALA A O 1
ATOM 1558 N N . LEU A 1 193 ? -1.748 45.359 -14.251 1.00 77.06 193 LEU A N 1
ATOM 1559 C CA . LEU A 1 193 ? -0.637 45.000 -15.140 1.00 77.06 193 LEU A CA 1
ATOM 1560 C C . LEU A 1 193 ? -0.185 46.167 -16.028 1.00 77.06 193 LEU A C 1
ATOM 1562 O O . LEU A 1 193 ? 0.998 46.277 -16.347 1.00 77.06 193 LEU A O 1
ATOM 1566 N N . GLN A 1 194 ? -1.108 47.037 -16.441 1.00 82.75 194 GLN A N 1
ATOM 1567 C CA . GLN A 1 194 ? -0.791 48.239 -17.211 1.00 82.75 194 GLN A CA 1
ATOM 1568 C C . GLN A 1 194 ? 0.014 49.235 -16.358 1.00 82.75 194 GLN A C 1
ATOM 1570 O O . GLN A 1 194 ? 1.080 49.674 -16.787 1.00 82.75 194 GLN A O 1
ATOM 1575 N N . LYS A 1 195 ? -0.433 49.506 -15.122 1.00 85.19 195 LYS A N 1
ATOM 1576 C CA . LYS A 1 195 ? 0.281 50.369 -14.160 1.00 85.19 195 LYS A CA 1
ATOM 1577 C C . LYS A 1 195 ? 1.667 49.827 -13.813 1.00 85.19 195 LYS A C 1
ATOM 1579 O O . LYS A 1 195 ? 2.638 50.579 -13.756 1.00 85.19 195 LYS A O 1
ATOM 1584 N N . GLU A 1 196 ? 1.782 48.514 -13.627 1.00 82.00 196 GLU A N 1
ATOM 1585 C CA . GLU A 1 196 ? 3.072 47.871 -13.376 1.00 82.00 196 GLU A CA 1
ATOM 1586 C C . GLU A 1 196 ? 4.015 48.022 -14.581 1.00 82.00 196 GLU A C 1
ATOM 1588 O O . GLU A 1 196 ? 5.166 48.427 -14.414 1.00 82.00 196 GLU A O 1
ATOM 1593 N N . LYS A 1 197 ? 3.526 47.810 -15.812 1.00 80.50 197 LYS A N 1
ATOM 1594 C CA . LYS A 1 197 ? 4.321 48.030 -17.032 1.00 80.50 197 LYS A CA 1
ATOM 1595 C C . LYS A 1 197 ? 4.812 49.470 -17.169 1.00 80.50 197 LYS A C 1
ATOM 1597 O O . LYS A 1 197 ? 5.966 49.664 -17.544 1.00 80.50 197 LYS A O 1
ATOM 1602 N N . GLU A 1 198 ? 3.978 50.457 -16.862 1.00 81.06 198 GLU A N 1
ATOM 1603 C CA . GLU A 1 198 ? 4.351 51.875 -16.927 1.00 81.06 198 GLU A CA 1
ATOM 1604 C C . GLU A 1 198 ? 5.456 52.212 -15.913 1.00 81.06 198 GLU A C 1
ATOM 1606 O O . GLU A 1 198 ? 6.473 52.791 -16.294 1.00 81.06 198 GLU A O 1
ATOM 1611 N N . SER A 1 199 ? 5.354 51.722 -14.671 1.00 78.56 199 SER A N 1
ATOM 1612 C CA . SER A 1 199 ? 6.409 51.906 -13.657 1.00 78.56 199 SER A CA 1
ATOM 1613 C C . SER A 1 199 ? 7.745 51.230 -14.016 1.00 78.56 199 SER A C 1
ATOM 1615 O O . SER A 1 199 ? 8.825 51.752 -13.719 1.00 78.56 199 SER A O 1
ATOM 1617 N N . ILE A 1 200 ? 7.709 50.089 -14.715 1.00 75.38 200 ILE A N 1
ATOM 1618 C CA . ILE A 1 200 ? 8.915 49.405 -15.214 1.00 75.38 200 ILE A CA 1
ATOM 1619 C C . ILE A 1 200 ? 9.572 50.196 -16.355 1.00 75.38 200 ILE A C 1
ATOM 1621 O O . ILE A 1 200 ? 10.799 50.222 -16.468 1.00 75.38 200 ILE A O 1
ATOM 1625 N N . VAL A 1 201 ? 8.781 50.838 -17.217 1.00 75.12 201 VAL A N 1
ATOM 1626 C CA . VAL A 1 201 ? 9.304 51.685 -18.300 1.00 75.12 201 VAL A CA 1
ATOM 1627 C C . VAL A 1 201 ? 9.928 52.964 -17.734 1.00 75.12 201 VAL A C 1
ATOM 1629 O O . VAL A 1 201 ? 11.016 53.351 -18.160 1.00 75.12 201 VAL A O 1
ATOM 1632 N N . GLU A 1 202 ? 9.305 53.572 -16.727 1.00 72.56 202 GLU A N 1
ATOM 1633 C CA . GLU A 1 202 ? 9.794 54.798 -16.090 1.00 72.56 202 GLU A CA 1
ATOM 1634 C C . GLU A 1 202 ? 11.106 54.563 -15.316 1.00 72.56 202 GLU A C 1
ATOM 1636 O O . GLU A 1 202 ? 12.070 55.316 -15.467 1.00 72.56 202 GLU A O 1
ATOM 1641 N N . SER A 1 203 ? 11.213 53.438 -14.600 1.00 67.38 203 SER A N 1
ATOM 1642 C CA . SER A 1 203 ? 12.430 53.048 -13.867 1.00 67.38 203 SER A CA 1
ATOM 1643 C C . SER A 1 203 ? 13.606 52.623 -14.760 1.00 67.38 203 SER A C 1
ATOM 1645 O O . SER A 1 203 ? 14.763 52.709 -14.337 1.00 67.38 203 SER A O 1
ATOM 1647 N N . LYS A 1 204 ? 13.356 52.208 -16.011 1.00 64.94 204 LYS A N 1
ATOM 1648 C CA . LYS A 1 204 ? 14.416 51.924 -16.999 1.00 64.94 204 LYS A CA 1
ATOM 1649 C C . LYS A 1 204 ? 15.022 53.182 -17.622 1.00 64.94 204 LYS A C 1
ATOM 1651 O O . LYS A 1 204 ? 16.180 53.135 -18.027 1.00 64.94 204 LYS A O 1
ATOM 1656 N N . ASN A 1 205 ? 14.294 54.299 -17.648 1.00 61.47 205 ASN A N 1
ATOM 1657 C CA . ASN A 1 205 ? 14.807 55.576 -18.154 1.00 61.47 205 ASN A CA 1
ATOM 1658 C C . ASN A 1 205 ? 15.570 56.396 -17.097 1.00 61.47 205 ASN A C 1
ATOM 1660 O O . ASN A 1 205 ? 16.189 57.402 -17.437 1.00 61.47 205 ASN A O 1
ATOM 1664 N N . SER A 1 206 ? 15.592 55.956 -15.835 1.00 57.00 206 SER A N 1
ATOM 1665 C CA . SER A 1 206 ? 16.278 56.637 -14.733 1.00 57.00 206 SER A CA 1
ATOM 1666 C C . SER A 1 206 ? 17.421 55.803 -14.133 1.00 57.00 206 SER A C 1
ATOM 1668 O O . SER A 1 206 ? 17.419 55.510 -12.937 1.00 57.00 206 SER A O 1
ATOM 1670 N N . LYS A 1 207 ? 18.432 55.419 -14.925 1.00 52.53 207 LYS A N 1
ATOM 1671 C CA . LYS A 1 207 ? 19.754 55.067 -14.368 1.00 52.53 207 LYS A CA 1
ATOM 1672 C C . LYS A 1 207 ? 20.904 55.720 -15.148 1.00 52.53 207 LYS A C 1
ATOM 1674 O O . LYS A 1 207 ? 21.127 55.362 -16.303 1.00 52.53 207 LYS A O 1
ATOM 1679 N N . PRO A 1 208 ? 21.661 56.639 -14.516 1.00 48.72 208 PRO A N 1
ATOM 1680 C CA . PRO A 1 208 ? 22.921 57.153 -15.040 1.00 48.72 208 PRO A CA 1
ATOM 1681 C C . PRO A 1 208 ? 24.042 56.109 -14.960 1.00 48.72 208 PRO A C 1
ATOM 1683 O O . PRO A 1 208 ? 24.115 55.326 -14.011 1.00 48.72 208 PRO A O 1
ATOM 1686 N N . LEU A 1 209 ? 24.948 56.169 -15.942 1.00 52.72 209 LEU A N 1
ATOM 1687 C CA . LEU A 1 209 ? 26.267 55.535 -15.934 1.00 52.72 209 LEU A CA 1
ATOM 1688 C C . LEU A 1 209 ? 27.026 55.858 -14.635 1.00 52.72 209 LEU A C 1
ATOM 1690 O O . LEU A 1 209 ? 27.189 57.026 -14.283 1.00 52.72 209 LEU A O 1
ATOM 1694 N N . GLY A 1 210 ? 27.566 54.831 -13.977 1.00 45.38 210 GLY A N 1
ATOM 1695 C CA . GLY A 1 210 ? 28.333 54.980 -12.741 1.00 45.38 210 GLY A CA 1
ATOM 1696 C C . GLY A 1 210 ? 29.390 53.896 -12.557 1.00 45.38 210 GLY A C 1
ATOM 1697 O O . GLY A 1 210 ? 29.155 52.934 -11.843 1.00 45.38 210 GLY A O 1
ATOM 1698 N N . LYS A 1 211 ? 30.518 54.106 -13.243 1.00 46.78 211 LYS A N 1
ATOM 1699 C CA . LYS A 1 211 ? 31.924 53.776 -12.935 1.00 46.78 211 LYS A CA 1
ATOM 1700 C C . LYS A 1 211 ? 32.306 52.467 -12.221 1.00 46.78 211 LYS A C 1
ATOM 1702 O O . LYS A 1 211 ? 31.948 52.190 -11.084 1.00 46.78 211 LYS A O 1
ATOM 1707 N N . GLU A 1 212 ? 33.220 51.797 -12.917 1.00 50.31 212 GLU A N 1
ATOM 1708 C CA . GLU A 1 212 ? 34.217 50.827 -12.479 1.00 50.31 212 GLU A CA 1
ATOM 1709 C C . GLU A 1 212 ? 34.892 51.163 -11.140 1.00 50.31 212 GLU A C 1
ATOM 1711 O O . GLU A 1 212 ? 35.356 52.283 -10.918 1.00 50.31 212 GLU A O 1
ATOM 1716 N N . SER A 1 213 ? 35.099 50.134 -10.322 1.00 47.72 213 SER A N 1
ATOM 1717 C CA . SER A 1 213 ? 36.295 50.028 -9.488 1.00 47.72 213 SER A CA 1
ATOM 1718 C C . SER A 1 213 ? 36.616 48.554 -9.269 1.00 47.72 213 SER A C 1
ATOM 1720 O O . SER A 1 213 ? 35.924 47.854 -8.528 1.00 47.72 213 SER A O 1
ATOM 1722 N N . GLY A 1 214 ? 37.653 48.085 -9.960 1.00 50.41 214 GLY A N 1
ATOM 1723 C CA . GLY A 1 214 ? 38.290 46.810 -9.680 1.00 50.41 214 GLY A CA 1
ATOM 1724 C C . GLY A 1 214 ? 39.008 46.837 -8.333 1.00 50.41 214 GLY A C 1
ATOM 1725 O O . GLY A 1 214 ? 39.574 47.851 -7.928 1.00 50.41 214 GLY A O 1
ATOM 1726 N N . SER A 1 215 ? 39.017 45.695 -7.658 1.00 50.59 215 SER A N 1
ATOM 1727 C CA . SER A 1 215 ? 39.986 45.407 -6.609 1.00 50.59 215 SER A CA 1
ATOM 1728 C C . SER A 1 215 ? 40.315 43.920 -6.644 1.00 50.59 215 SER A C 1
ATOM 1730 O O . SER A 1 215 ? 39.518 43.077 -6.230 1.00 50.59 215 SER A O 1
ATOM 1732 N N . GLU A 1 216 ? 41.498 43.631 -7.178 1.00 52.75 216 GLU A N 1
ATOM 1733 C CA . GLU A 1 216 ? 42.219 42.374 -7.027 1.00 52.75 216 GLU A CA 1
ATOM 1734 C C . GLU A 1 216 ? 42.343 42.01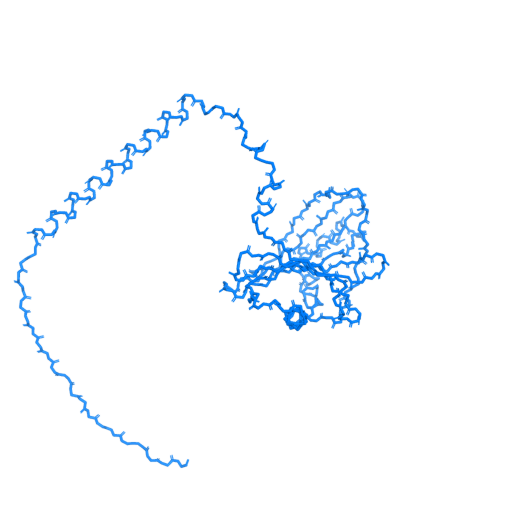5 -5.540 1.00 52.75 216 GLU A C 1
ATOM 1736 O O . GLU A 1 216 ? 42.809 42.823 -4.733 1.00 52.75 216 GLU A O 1
ATOM 1741 N N . SER A 1 217 ? 41.990 40.783 -5.168 1.00 54.94 217 SER A N 1
ATOM 1742 C CA . SER A 1 217 ? 42.394 40.208 -3.888 1.00 54.94 217 SER A CA 1
ATOM 1743 C C . SER A 1 217 ? 43.152 38.900 -4.109 1.00 54.94 217 SER A C 1
ATOM 1745 O O . SER A 1 217 ? 42.786 38.023 -4.888 1.00 54.94 217 SER A O 1
ATOM 1747 N N . LYS A 1 218 ? 44.313 38.873 -3.461 1.00 50.69 218 LYS A N 1
ATOM 1748 C CA . LYS A 1 218 ? 45.446 37.974 -3.640 1.00 50.69 218 LYS A CA 1
ATOM 1749 C C . LYS A 1 218 ? 45.144 36.557 -3.148 1.00 50.69 218 LYS A C 1
ATOM 1751 O O . LYS A 1 218 ? 44.813 36.360 -1.983 1.00 50.69 218 LYS A O 1
ATOM 1756 N N . THR A 1 219 ? 45.413 35.563 -3.987 1.00 46.41 219 THR A N 1
ATOM 1757 C CA . THR A 1 219 ? 45.628 34.168 -3.577 1.00 46.41 219 THR A CA 1
ATOM 1758 C C . THR A 1 219 ? 47.057 33.965 -3.073 1.00 46.41 219 THR A C 1
ATOM 1760 O O . THR A 1 219 ? 48.014 34.102 -3.836 1.00 46.41 219 THR A O 1
ATOM 1763 N N . ALA A 1 220 ? 47.202 33.566 -1.806 1.00 54.59 220 ALA A N 1
ATOM 1764 C CA . ALA A 1 220 ? 48.428 32.995 -1.252 1.00 54.59 220 ALA A CA 1
ATOM 1765 C C . ALA A 1 220 ? 48.129 31.676 -0.501 1.00 54.59 220 ALA A C 1
ATOM 1767 O O . ALA A 1 220 ? 47.252 31.616 0.354 1.00 54.59 220 ALA A O 1
ATOM 1768 N N . LYS A 1 221 ? 48.889 30.645 -0.903 1.00 54.88 221 LYS A N 1
ATOM 1769 C CA . LYS A 1 221 ? 49.169 29.281 -0.375 1.00 54.88 221 LYS A CA 1
ATOM 1770 C C . LYS A 1 221 ? 49.195 29.139 1.176 1.00 54.88 221 LYS A C 1
ATOM 1772 O O . LYS A 1 221 ? 49.389 30.164 1.819 1.00 54.88 221 LYS A O 1
ATOM 1777 N N . PRO A 1 222 ? 49.165 27.921 1.803 1.00 61.00 222 PRO A N 1
ATOM 1778 C CA . PRO A 1 222 ? 49.987 26.760 1.412 1.00 61.00 222 PRO A CA 1
ATOM 1779 C C . PRO A 1 222 ? 49.471 25.326 1.715 1.00 61.00 222 PRO A C 1
ATOM 1781 O O . PRO A 1 222 ? 48.425 25.073 2.298 1.00 61.00 222 PRO A O 1
ATOM 1784 N N . SER A 1 223 ? 50.321 24.397 1.273 1.00 53.47 223 SER A N 1
ATOM 1785 C CA . SER A 1 223 ? 50.417 22.946 1.459 1.00 53.47 223 SER A CA 1
ATOM 1786 C C . SER A 1 223 ? 49.942 22.331 2.783 1.00 53.47 223 SER A C 1
ATOM 1788 O O . SER A 1 223 ? 50.272 22.850 3.849 1.00 53.47 223 SER A O 1
ATOM 1790 N N . LYS A 1 224 ? 49.448 21.085 2.718 1.00 55.22 224 LYS A N 1
ATOM 1791 C CA . LYS A 1 224 ? 49.799 20.043 3.698 1.00 55.22 224 LYS A CA 1
ATOM 1792 C C . LYS A 1 224 ? 50.007 18.679 3.029 1.00 55.22 224 LYS A C 1
ATOM 1794 O O . LYS A 1 224 ? 49.217 18.235 2.207 1.00 55.22 224 LYS A O 1
ATOM 1799 N N . LYS A 1 225 ? 51.143 18.090 3.399 1.00 63.25 225 LYS A N 1
ATOM 1800 C CA . LYS A 1 225 ? 51.674 16.750 3.126 1.00 63.25 225 LYS A CA 1
ATOM 1801 C C . LYS A 1 225 ? 51.113 15.744 4.146 1.00 63.25 225 LYS A C 1
ATOM 1803 O O . LYS A 1 225 ? 50.862 16.141 5.283 1.00 63.25 225 LYS A O 1
ATOM 1808 N N . SER A 1 226 ? 51.231 14.456 3.802 1.00 60.00 226 SER A N 1
ATOM 1809 C CA . SER A 1 226 ? 51.188 13.253 4.671 1.00 60.00 226 SER A CA 1
ATOM 1810 C C . SER A 1 226 ? 49.774 12.812 5.078 1.00 60.00 226 SER A C 1
ATOM 1812 O O . SER A 1 226 ? 48.974 13.649 5.466 1.00 60.00 226 SER A O 1
ATOM 1814 N N . LYS A 1 227 ? 49.405 11.532 5.041 1.00 58.28 227 LYS A N 1
ATOM 1815 C CA . LYS A 1 227 ? 50.178 10.286 5.108 1.00 58.28 227 LYS A CA 1
ATOM 1816 C C . LYS A 1 227 ? 49.374 9.172 4.438 1.00 58.28 227 LYS A C 1
ATOM 1818 O O . LYS A 1 227 ? 48.131 9.270 4.506 1.00 58.28 227 LYS A O 1
#

Radius of gyration: 28.24 Å; chains: 1; bounding box: 77×73×45 Å

Secondary structure (DSSP, 8-state):
--SHHHHHHHHHSHHHHHHHHH-TT-EEEEEEEEEETTT---EEEEEEEEGGGTEEEEEE--TT--EEEEEE-SSSSPPPPPPS--SS-HHHHHHHHHHHHHHTT--PPEEEEEEEEEEETTEEEEEEEEEETTSEEEEEEEETTT--EEEEEEEEHHHHHHHS-STTS---PPPHHHHHHHHHHHHHHHHHHHHHHHHHHHHHS----------------------

Foldseek 3Di:
DAQQVVVVLLCVDPVNVVVCVVQVVKAWFKWKWKCAQPPRDIWTWTWIARVVVQWIWIWTCPPPDTDTDIGHDPDPDDGDHDDRDFQDDPVCLLVLVVVVCVVVVNPWHFRMKIWMWGADPNWTWIFIWTQTPVQKIWTWIATRPVRHTPDIDIDHVVVVVVVPPPVPPPPPPPPPVNVVVVVVVVVVVVVVVVVVVVVVVVVVVPDDDDDDDDDDDDDDDDDDDDD

pLDDT: mean 85.16, std 15.99, range [42.44, 98.06]

Sequence (227 aa):
MKIQPYIEKLSNSSEFKEFEKKYGDAYLIAGFFVLDFEAGQNIHQIDYYIPGQKKVAAFSLDNHQVDVKILDMLTDKTPEKLDIKTKIDLEAIRGILEDEMKNRSITEDIRKIIAVIQTIEGDKIWNVNCVLTGMEILKAHIEDESKSVLRMERSSIMDYVKKIPMNQSVKRKPSKKEIDAQLEQLDKLKEALQKEKESIVESKNSKPLGKESGSESKTAKPSKKSK